Protein AF-A0A936TBW5-F1 (afdb_monomer_lite)

Foldseek 3Di:
DVVVVVVVVVVVVVVVVVVVVPDDPQFKKFFQDQWWFKFQAPDPPGDGPDIDGGGDIFTFPDDDPQWTHTPPDHRTITGNVRIDTDPDPCPPDPDDDDPDDPPDPDVVVVCCVVVVVVVVVVVVVVVVVVVVVVVVVVVVVVVVVVVVVVVVVVVVVVVVVVVVVVVVVVVVVVVVVLVVVLVVCCVPPNNVVSVCLVVLHDDFFDFVVSVCVSQNAAPDWDWDDDPPKIKIWGWHDDFDDDDPDTWIKIFIDIPRTTHDIDID

Structure (mmCIF, N/CA/C/O backbone):
data_AF-A0A936TBW5-F1
#
_entry.id   AF-A0A936TBW5-F1
#
loop_
_atom_site.group_PDB
_atom_site.id
_atom_site.type_symbol
_atom_site.label_atom_id
_atom_site.label_alt_id
_atom_site.label_comp_id
_atom_site.label_asym_id
_atom_site.label_entity_id
_atom_site.label_seq_id
_atom_site.pdbx_PDB_ins_code
_atom_site.Cartn_x
_atom_site.Cartn_y
_atom_site.Cartn_z
_atom_site.occupancy
_atom_site.B_iso_or_equiv
_atom_site.auth_seq_id
_atom_site.auth_comp_id
_atom_site.auth_asym_id
_atom_site.auth_atom_id
_atom_site.pdbx_PDB_model_num
ATOM 1 N N . MET A 1 1 ? -27.557 -5.636 73.411 1.00 48.72 1 MET A N 1
ATOM 2 C CA . MET A 1 1 ? -28.932 -5.967 72.956 1.00 48.72 1 MET A CA 1
ATOM 3 C C . MET A 1 1 ? -29.987 -4.882 73.237 1.00 48.72 1 MET A C 1
ATOM 5 O O . MET A 1 1 ? -30.901 -4.752 72.437 1.00 48.72 1 MET A O 1
ATOM 9 N N . LYS A 1 2 ? -29.864 -4.036 74.279 1.00 46.44 2 LYS A N 1
ATOM 10 C CA . LYS A 1 2 ? -30.857 -2.982 74.608 1.00 46.44 2 LYS A CA 1
ATOM 11 C C . LYS A 1 2 ? -30.947 -1.779 73.634 1.00 46.44 2 LYS A C 1
ATOM 13 O O . LYS A 1 2 ? -31.846 -0.971 73.786 1.00 46.44 2 LYS A O 1
ATOM 18 N N . ASN A 1 3 ? -30.084 -1.658 72.623 1.00 48.25 3 ASN A N 1
ATOM 19 C CA . ASN A 1 3 ? -30.180 -0.566 71.630 1.00 48.25 3 ASN A CA 1
ATOM 20 C C . ASN A 1 3 ? -30.770 -1.012 70.283 1.00 48.25 3 ASN A C 1
ATOM 22 O O . ASN A 1 3 ? -31.255 -0.182 69.523 1.00 48.25 3 ASN A O 1
ATOM 26 N N . TYR A 1 4 ? -30.805 -2.322 70.013 1.00 54.38 4 TYR A N 1
ATOM 27 C CA . TYR A 1 4 ? -31.340 -2.859 68.759 1.00 54.38 4 TYR A CA 1
ATOM 28 C C . TYR A 1 4 ? -32.865 -2.737 68.681 1.00 54.38 4 TYR A C 1
ATOM 30 O O . TYR A 1 4 ? -33.398 -2.421 67.624 1.00 54.38 4 TYR A O 1
ATOM 38 N N . TYR A 1 5 ? -33.573 -2.901 69.806 1.00 55.00 5 TYR A N 1
ATOM 39 C CA . TYR A 1 5 ? -35.033 -2.776 69.819 1.00 55.00 5 TYR A CA 1
ATOM 40 C C . TYR A 1 5 ? -35.498 -1.347 69.507 1.00 55.00 5 TYR A C 1
ATOM 42 O O . TYR A 1 5 ? -36.522 -1.185 68.856 1.00 55.00 5 TYR A O 1
ATOM 50 N N . LYS A 1 6 ? -34.733 -0.316 69.906 1.00 60.25 6 LYS A N 1
ATOM 51 C CA . LYS A 1 6 ? -35.028 1.089 69.576 1.00 60.25 6 LYS A CA 1
ATOM 52 C C . LYS A 1 6 ? -34.833 1.376 68.089 1.00 60.25 6 LYS A C 1
ATOM 54 O O . LYS A 1 6 ? -35.659 2.065 67.506 1.00 60.25 6 LYS A O 1
ATOM 59 N N . LEU A 1 7 ? -33.795 0.806 67.473 1.00 54.03 7 LEU A N 1
ATOM 60 C CA . LEU A 1 7 ? -33.552 0.932 66.033 1.00 54.03 7 LEU A CA 1
ATOM 61 C C . LEU A 1 7 ? -34.631 0.205 65.208 1.00 54.03 7 LEU A C 1
ATOM 63 O O . LEU A 1 7 ? -35.107 0.730 64.209 1.00 54.03 7 LEU A O 1
ATOM 67 N N . ILE A 1 8 ? -35.065 -0.974 65.667 1.00 61.94 8 ILE A N 1
ATOM 68 C CA . ILE A 1 8 ? -36.147 -1.752 65.045 1.00 61.94 8 ILE A CA 1
ATOM 69 C C . ILE A 1 8 ? -37.496 -1.029 65.196 1.00 61.94 8 ILE A C 1
ATOM 71 O O . ILE A 1 8 ? -38.235 -0.917 64.224 1.00 61.94 8 ILE A O 1
ATOM 75 N N . LEU A 1 9 ? -37.806 -0.471 66.373 1.00 61.53 9 LEU A N 1
ATOM 76 C CA . LEU A 1 9 ? -39.007 0.351 66.587 1.00 61.53 9 LEU A CA 1
ATOM 77 C C . LEU A 1 9 ? -39.005 1.624 65.736 1.00 61.53 9 LEU A C 1
ATOM 79 O O . LEU A 1 9 ? -40.054 2.012 65.232 1.00 61.53 9 LEU A O 1
ATOM 83 N N . PHE A 1 10 ? -37.839 2.239 65.537 1.00 63.09 10 PHE A N 1
ATOM 84 C CA . PHE A 1 10 ? -37.682 3.390 64.652 1.00 63.09 10 PHE A CA 1
ATOM 85 C C . PHE A 1 10 ? -37.918 3.010 63.180 1.00 63.09 10 PHE A C 1
ATOM 87 O O . PHE A 1 10 ? -38.630 3.714 62.473 1.00 63.09 10 PHE A O 1
ATOM 94 N N . PHE A 1 11 ? -37.427 1.846 62.742 1.00 64.69 11 PHE A N 1
ATOM 95 C CA . PHE A 1 11 ? -37.669 1.323 61.393 1.00 64.69 11 PHE A CA 1
ATOM 96 C C . PHE A 1 11 ? -39.151 0.980 61.151 1.00 64.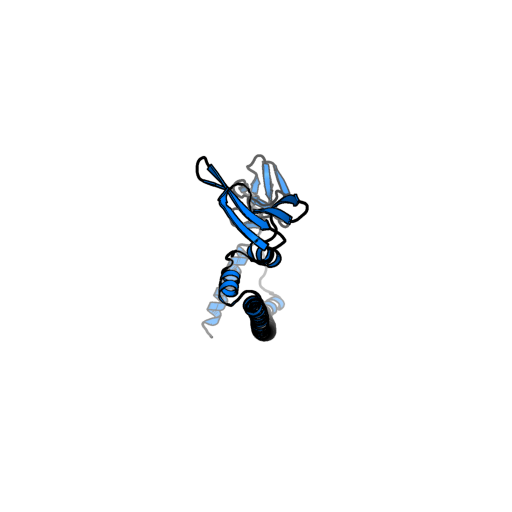69 11 PHE A C 1
ATOM 98 O O . PHE A 1 11 ? -39.693 1.292 60.095 1.00 64.69 11 PHE A O 1
ATOM 105 N N . PHE A 1 12 ? -39.846 0.421 62.151 1.00 65.31 12 PHE A N 1
ATOM 106 C CA . PHE A 1 12 ? -41.295 0.197 62.081 1.00 65.31 12 PHE A CA 1
ATOM 107 C C . PHE A 1 12 ? -42.113 1.490 62.127 1.00 65.31 12 PHE A C 1
ATOM 109 O O . PHE A 1 12 ? -43.184 1.533 61.532 1.00 65.31 12 PHE A O 1
ATOM 116 N N . LEU A 1 13 ? -41.627 2.544 62.786 1.00 54.25 13 LEU A N 1
ATOM 117 C CA . LEU A 1 13 ? -42.242 3.874 62.746 1.00 54.25 13 LEU A CA 1
ATOM 118 C C . LEU A 1 13 ? -42.117 4.520 61.360 1.00 54.25 13 LEU A C 1
ATOM 120 O O . LEU A 1 13 ? -43.099 5.081 60.886 1.00 54.25 13 LEU A O 1
ATOM 124 N N . ILE A 1 14 ? -40.967 4.374 60.691 1.00 57.53 14 ILE A N 1
ATOM 125 C CA . ILE A 1 14 ? -40.755 4.866 59.318 1.00 57.53 14 ILE A CA 1
ATOM 126 C C . ILE A 1 14 ? -41.641 4.098 58.326 1.00 57.53 14 ILE A C 1
ATOM 128 O O . ILE A 1 14 ? -42.428 4.709 57.613 1.00 57.53 14 ILE A O 1
ATOM 132 N N . LEU A 1 15 ? -41.630 2.761 58.359 1.00 46.31 15 LEU A N 1
ATOM 133 C CA . LEU A 1 15 ? -42.475 1.952 57.467 1.00 46.31 15 LEU A CA 1
ATOM 134 C C . LEU A 1 15 ? -43.981 2.173 57.694 1.00 46.31 15 LEU A C 1
ATOM 136 O O . LEU A 1 15 ? -44.780 2.049 56.770 1.00 46.31 15 LEU A O 1
ATOM 140 N N . ARG A 1 16 ? -44.393 2.504 58.923 1.00 56.03 16 ARG A N 1
ATOM 141 C CA . ARG A 1 16 ? -45.793 2.809 59.251 1.00 56.03 16 ARG A CA 1
ATOM 142 C C . ARG A 1 16 ? -46.197 4.228 58.832 1.00 56.03 16 ARG A C 1
ATOM 144 O O . ARG A 1 16 ? -47.379 4.444 58.585 1.00 56.03 16 ARG A O 1
ATOM 151 N N . TYR A 1 17 ? -45.240 5.153 58.722 1.00 50.38 17 TYR A N 1
ATOM 152 C CA . TYR A 1 17 ? -45.445 6.490 58.159 1.00 50.38 17 TYR A CA 1
ATOM 153 C C . TYR A 1 17 ? -45.710 6.404 56.648 1.00 50.38 17 TYR A C 1
ATOM 155 O O . TYR A 1 17 ? -46.707 6.948 56.183 1.00 50.38 17 TYR A O 1
ATOM 163 N N . ASP A 1 18 ? -44.921 5.619 55.908 1.00 43.72 18 ASP A N 1
ATOM 164 C CA . ASP A 1 18 ? -45.078 5.468 54.451 1.00 43.72 18 ASP A CA 1
ATOM 165 C C . ASP A 1 18 ? -46.411 4.802 54.052 1.00 43.72 18 ASP A C 1
ATOM 167 O O . ASP A 1 18 ? -47.066 5.223 53.099 1.00 43.72 18 ASP A O 1
ATOM 171 N N . ILE A 1 19 ? -46.870 3.797 54.812 1.00 47.47 19 ILE A N 1
ATOM 172 C CA . ILE A 1 19 ? -48.150 3.110 54.549 1.00 47.47 19 ILE A CA 1
ATOM 173 C C . ILE A 1 19 ? -49.360 4.012 54.877 1.00 47.47 19 ILE A C 1
ATOM 175 O O . ILE A 1 19 ? -50.410 3.870 54.254 1.00 47.47 19 ILE A O 1
ATOM 179 N N . TYR A 1 20 ? -49.231 4.961 55.813 1.00 47.56 20 TYR A N 1
ATOM 180 C CA . TYR A 1 20 ? -50.318 5.881 56.182 1.00 47.56 20 TYR A CA 1
ATOM 181 C C . TYR A 1 20 ? -50.586 6.951 55.110 1.00 47.56 20 TYR A C 1
ATOM 183 O O . TYR A 1 20 ? -51.731 7.357 54.933 1.00 47.56 20 TYR A O 1
ATOM 191 N N . TYR A 1 21 ? -49.575 7.356 54.334 1.00 44.97 21 TYR A N 1
ATOM 192 C CA . TYR A 1 21 ? -49.775 8.270 53.199 1.00 44.97 21 TYR A CA 1
ATOM 193 C C . TYR A 1 21 ? -50.257 7.585 51.916 1.00 44.97 21 TYR A C 1
ATOM 195 O O . TYR A 1 21 ? -50.524 8.265 50.928 1.00 44.97 21 TYR A O 1
ATOM 203 N N . CYS A 1 22 ? -50.422 6.261 51.907 1.00 40.41 22 CYS A N 1
ATOM 204 C CA . CYS A 1 22 ? -50.911 5.530 50.741 1.00 40.41 22 CYS A CA 1
ATOM 205 C C . CYS A 1 22 ? -52.358 5.050 50.952 1.00 40.41 22 CYS A C 1
ATOM 207 O O . CYS A 1 22 ? -52.656 3.858 50.939 1.00 40.41 22 CYS A O 1
ATOM 209 N N . GLN A 1 23 ? -53.279 5.997 51.156 1.00 31.09 23 GLN A N 1
ATOM 210 C CA . GLN A 1 23 ? -54.716 5.789 50.953 1.00 31.09 23 GLN A CA 1
ATOM 211 C C . GLN A 1 23 ? -55.232 6.797 49.914 1.00 31.09 23 GLN A C 1
ATOM 213 O O . GLN A 1 23 ? -55.533 7.940 50.228 1.00 31.09 23 GLN A O 1
ATOM 218 N N . ASN A 1 24 ? -55.323 6.335 48.663 1.00 46.09 24 ASN A N 1
ATOM 219 C CA . ASN A 1 24 ? -56.248 6.784 47.615 1.00 46.09 24 ASN A CA 1
ATOM 220 C C . ASN A 1 24 ? -56.483 8.303 47.439 1.00 46.09 24 ASN A C 1
ATOM 222 O O . ASN A 1 24 ? -57.631 8.744 47.444 1.00 46.09 24 ASN A O 1
ATOM 226 N N . SER A 1 25 ? -55.451 9.100 47.154 1.00 49.31 25 SER A N 1
ATOM 227 C CA . SER A 1 25 ? -55.645 10.400 46.491 1.00 49.31 25 SER A CA 1
ATOM 228 C C . SER A 1 25 ? -55.474 10.238 44.980 1.00 49.31 25 SER A C 1
ATOM 230 O O . SER A 1 25 ? -54.403 10.434 44.412 1.00 49.31 25 SER A O 1
ATOM 232 N N . THR A 1 26 ? -56.548 9.846 44.296 1.00 51.50 26 THR A N 1
ATOM 233 C CA . THR A 1 26 ? -56.561 9.912 42.830 1.00 51.50 26 THR A CA 1
ATOM 234 C C . THR A 1 26 ? -56.785 11.370 42.438 1.00 51.50 26 THR A C 1
ATOM 236 O O . THR A 1 26 ? -57.919 11.821 42.294 1.00 51.50 26 THR A O 1
ATOM 239 N N . THR A 1 27 ? -55.706 12.148 42.364 1.00 65.00 27 THR A N 1
ATOM 240 C CA . THR A 1 27 ? -55.771 13.540 41.910 1.00 65.00 27 THR A CA 1
ATOM 241 C C . THR A 1 27 ? -56.098 13.537 40.421 1.00 65.00 27 THR A C 1
ATOM 243 O O . THR A 1 27 ? -55.272 13.157 39.593 1.00 65.00 27 THR A O 1
ATOM 246 N N . SER A 1 28 ? -57.331 13.908 40.090 1.00 79.12 28 SER A N 1
ATOM 247 C CA . SER A 1 28 ? -57.764 14.105 38.708 1.00 79.12 28 SER A CA 1
ATOM 248 C C . SER A 1 28 ? -57.243 15.447 38.193 1.00 79.12 28 SER A C 1
ATOM 250 O O . SER A 1 28 ? -57.223 16.432 38.931 1.00 79.12 28 SER A O 1
ATOM 252 N N . TYR A 1 29 ? -56.827 15.497 36.933 1.00 84.38 29 TYR A N 1
ATOM 253 C CA . TYR A 1 29 ? -56.319 16.694 36.267 1.00 84.38 29 TYR A CA 1
ATOM 254 C C . TYR A 1 29 ? -57.204 17.044 35.079 1.00 84.38 29 TYR A C 1
ATOM 256 O O . TYR A 1 29 ? -57.625 16.158 34.343 1.00 84.38 29 TYR A O 1
ATOM 264 N N . LYS A 1 30 ? -57.463 18.333 34.875 1.00 88.38 30 LYS A N 1
ATOM 265 C CA . LYS A 1 30 ? -58.256 18.864 33.769 1.00 88.38 30 LYS A CA 1
ATOM 266 C C . LYS A 1 30 ? -57.351 19.525 32.734 1.00 88.38 30 LYS A C 1
ATOM 268 O O . LYS A 1 30 ? -56.476 20.316 33.099 1.00 88.38 30 LYS A O 1
ATOM 273 N N . VAL A 1 31 ? -57.574 19.213 31.458 1.00 88.56 31 VAL A N 1
ATOM 274 C CA . VAL A 1 31 ? -56.838 19.791 30.324 1.00 88.56 31 VAL A CA 1
ATOM 275 C C . VAL A 1 31 ? -57.236 21.251 30.113 1.00 88.56 31 VAL A C 1
ATOM 277 O O . VAL A 1 31 ? -58.413 21.549 29.921 1.00 88.56 31 VAL A O 1
ATOM 280 N N . THR A 1 32 ? -56.257 22.159 30.125 1.00 88.38 32 THR A N 1
ATOM 281 C CA . THR A 1 32 ? -56.473 23.604 29.910 1.00 88.38 32 THR A CA 1
ATOM 282 C C . THR A 1 32 ? -56.180 24.074 28.487 1.00 88.38 32 THR A C 1
ATOM 284 O O . THR A 1 32 ? -56.551 25.189 28.134 1.00 88.38 32 THR A O 1
ATOM 287 N N . ALA A 1 33 ? -55.519 23.256 27.666 1.00 83.94 33 ALA A N 1
ATOM 288 C CA . ALA A 1 33 ? -55.212 23.584 26.275 1.00 83.94 33 ALA A CA 1
ATOM 289 C C . ALA A 1 33 ? -56.383 23.261 25.329 1.00 83.94 33 ALA A C 1
ATOM 291 O O . ALA A 1 33 ? -57.125 22.309 25.566 1.00 83.94 33 ALA A O 1
ATOM 292 N N . ASP A 1 34 ? -56.494 23.990 24.210 1.00 83.25 34 ASP A N 1
ATOM 293 C CA . ASP A 1 34 ? -57.448 23.705 23.117 1.00 83.25 34 ASP A CA 1
ATOM 294 C C . ASP A 1 34 ? -57.323 22.259 22.607 1.00 83.25 34 ASP A C 1
ATOM 296 O O . ASP A 1 34 ? -58.309 21.547 22.400 1.00 83.25 34 ASP A O 1
ATOM 300 N N . LYS A 1 35 ? -56.073 21.812 22.433 1.00 86.50 35 LYS A N 1
ATOM 301 C CA . LYS A 1 35 ? -55.699 20.431 22.116 1.00 86.50 35 LYS A CA 1
ATOM 302 C C . LYS A 1 35 ? -54.381 20.091 22.800 1.00 86.50 35 LYS A C 1
ATOM 304 O O . LYS A 1 35 ? -53.364 20.729 22.531 1.00 86.50 35 LYS A O 1
ATOM 309 N N . LEU A 1 36 ? -54.385 19.071 23.653 1.00 90.00 36 LEU A N 1
ATOM 310 C CA . LEU A 1 36 ? -53.193 18.576 24.338 1.00 90.00 36 LEU A CA 1
ATOM 311 C C . LEU A 1 36 ? -52.689 17.291 23.680 1.00 90.00 36 LEU A C 1
ATOM 313 O O . LEU A 1 36 ? -53.401 16.293 23.616 1.00 90.00 36 LEU A O 1
ATOM 317 N N . ASN A 1 37 ? -51.441 17.298 23.218 1.00 91.69 37 ASN A N 1
ATOM 318 C CA . ASN A 1 37 ? -50.809 16.121 22.625 1.00 91.69 37 ASN A CA 1
ATOM 319 C C . ASN A 1 37 ? -50.443 15.091 23.703 1.00 91.69 37 ASN A C 1
ATOM 321 O O . ASN A 1 37 ? -49.724 15.405 24.653 1.00 91.69 37 ASN A O 1
ATOM 325 N N . VAL A 1 38 ? -50.875 13.849 23.501 1.00 90.50 38 VAL A N 1
ATOM 326 C CA . VAL A 1 38 ? -50.423 12.669 24.243 1.00 90.50 38 VAL A CA 1
ATOM 327 C C . VAL A 1 38 ? -49.290 12.027 23.462 1.00 90.50 38 VAL A C 1
ATOM 329 O O . VAL A 1 38 ? -49.457 11.694 22.287 1.00 90.50 38 VAL A O 1
ATOM 332 N N . ARG A 1 39 ? -48.141 11.846 24.108 1.00 92.50 39 ARG A N 1
ATOM 333 C CA . ARG A 1 39 ? -46.912 11.364 23.474 1.00 92.50 39 ARG A CA 1
ATOM 334 C C . ARG A 1 39 ? -46.484 9.996 23.983 1.00 92.50 39 ARG A C 1
ATOM 336 O O . ARG A 1 39 ? -46.841 9.611 25.096 1.00 92.50 39 ARG A O 1
ATOM 343 N N . SER A 1 40 ? -45.698 9.294 23.169 1.00 89.56 40 SER A N 1
ATOM 344 C CA . SER A 1 40 ? -45.163 7.958 23.471 1.00 89.56 40 SER A CA 1
ATOM 345 C C . SER A 1 40 ? -44.046 7.937 24.520 1.00 89.56 40 SER A C 1
ATOM 347 O O . SER A 1 40 ? -43.793 6.907 25.142 1.00 89.56 40 SER A O 1
ATOM 349 N N . ALA A 1 41 ? -43.396 9.078 24.755 1.00 90.06 41 ALA A N 1
ATOM 350 C CA . ALA A 1 41 ? -42.350 9.262 25.756 1.00 90.06 41 ALA A CA 1
ATOM 351 C C . ALA A 1 41 ? -42.416 10.687 26.348 1.00 90.06 41 ALA A C 1
ATOM 353 O O . ALA A 1 41 ? -43.003 11.573 25.718 1.00 90.06 41 ALA A O 1
ATOM 354 N N . PRO A 1 42 ? -41.832 10.934 27.539 1.00 87.25 42 PRO A N 1
ATOM 355 C CA . PRO A 1 42 ? -41.790 12.255 28.175 1.00 87.25 42 PRO A CA 1
ATOM 356 C C . PRO A 1 42 ? -40.744 13.177 27.513 1.00 87.25 42 PRO A C 1
ATOM 358 O O . PRO A 1 42 ? -39.783 13.610 28.147 1.00 87.25 42 PRO A O 1
ATOM 361 N N . ASP A 1 43 ? -40.916 13.438 26.217 1.00 88.75 43 ASP A N 1
ATOM 362 C CA . ASP A 1 43 ? -40.046 14.264 25.373 1.00 88.75 43 ASP A CA 1
ATOM 363 C C . ASP A 1 43 ? -40.907 15.083 24.395 1.00 88.75 43 ASP A C 1
ATOM 365 O O . ASP A 1 43 ? -41.907 14.602 23.856 1.00 88.75 43 ASP A O 1
ATOM 369 N N . GLU A 1 44 ? -40.522 16.333 24.143 1.00 87.25 44 GLU A N 1
ATOM 370 C CA . GLU A 1 44 ? -41.196 17.214 23.185 1.00 87.25 44 GLU A CA 1
ATOM 371 C C . GLU A 1 44 ? -41.077 16.721 21.736 1.00 87.25 44 GLU A C 1
ATOM 373 O O . GLU A 1 44 ? -41.940 17.029 20.910 1.00 87.25 44 GLU A O 1
ATOM 378 N N . ASN A 1 45 ? -40.057 15.912 21.444 1.00 89.88 45 ASN A N 1
ATOM 379 C CA . ASN A 1 45 ? -39.812 15.315 20.132 1.00 89.88 45 ASN A CA 1
ATOM 380 C C . ASN A 1 45 ? -40.435 13.919 19.969 1.00 89.88 45 ASN A C 1
ATOM 382 O O . ASN A 1 45 ? -40.362 13.344 18.885 1.00 89.88 45 ASN A O 1
ATOM 386 N N . ALA A 1 46 ? -41.044 13.359 21.020 1.00 88.75 46 ALA A N 1
ATOM 387 C CA . ALA A 1 46 ? -41.661 12.036 20.953 1.00 88.75 46 ALA A CA 1
ATOM 388 C C . ALA A 1 46 ? -42.914 12.028 20.066 1.00 88.75 46 ALA A C 1
ATOM 390 O O . ALA A 1 46 ? -43.631 13.025 19.971 1.00 88.75 46 ALA A O 1
ATOM 391 N N . GLU A 1 47 ? -43.209 10.884 19.452 1.00 90.06 47 GLU A N 1
ATOM 392 C CA . GLU A 1 47 ? -44.376 10.711 18.585 1.00 90.06 47 GLU A CA 1
ATOM 393 C C . GLU A 1 47 ? -45.683 11.056 19.317 1.00 90.06 47 GLU A C 1
ATOM 395 O O . GLU A 1 47 ? -45.894 10.667 20.470 1.00 90.06 47 GLU A O 1
ATOM 400 N N . VAL A 1 48 ? -46.567 11.795 18.640 1.00 91.06 48 VAL A N 1
ATOM 401 C CA . VAL A 1 48 ? -47.904 12.122 19.146 1.00 91.06 48 VAL A CA 1
ATOM 402 C C . VAL A 1 48 ? -48.840 10.958 18.834 1.00 91.06 48 VAL A C 1
ATOM 404 O O . VAL A 1 48 ? -49.176 10.723 17.679 1.00 91.06 48 VAL A O 1
ATOM 407 N N . ILE A 1 49 ? -49.279 10.250 19.874 1.00 88.62 49 ILE A N 1
ATOM 408 C CA . ILE A 1 49 ? -50.171 9.087 19.772 1.00 88.62 49 ILE A CA 1
ATOM 409 C C . ILE A 1 49 ? -51.619 9.539 19.553 1.00 88.62 49 ILE A C 1
ATOM 411 O O . ILE A 1 49 ? -52.355 8.948 18.767 1.00 88.62 49 ILE A O 1
ATOM 415 N N . LYS A 1 50 ? -52.052 10.567 20.292 1.00 88.50 50 LYS A N 1
ATOM 416 C CA . LYS A 1 50 ? -53.405 11.135 20.211 1.00 88.50 50 LYS A CA 1
ATOM 417 C C . LYS A 1 50 ? -53.449 12.546 20.791 1.00 88.50 50 LYS A C 1
ATOM 419 O O . LYS A 1 50 ? -52.479 13.009 21.385 1.00 88.50 50 LYS A O 1
ATOM 424 N N . THR A 1 51 ? -54.594 13.207 20.672 1.00 89.94 51 THR A N 1
ATOM 425 C CA . THR A 1 51 ? -54.856 14.518 21.279 1.00 89.94 51 THR A CA 1
ATOM 426 C C . THR A 1 51 ? -56.041 14.451 22.231 1.00 89.94 51 THR A C 1
ATOM 428 O O . THR A 1 51 ? -57.057 13.856 21.876 1.00 89.94 51 THR A O 1
ATOM 431 N N . LEU A 1 52 ? -55.928 15.090 23.392 1.00 89.50 52 LEU A N 1
ATOM 432 C CA . LEU A 1 52 ? -57.031 15.330 24.324 1.00 89.50 52 LEU A CA 1
ATOM 433 C C . LEU A 1 52 ? -57.629 16.719 24.031 1.00 89.50 52 LEU A C 1
ATOM 435 O O . LEU A 1 52 ? -56.854 17.663 23.834 1.00 89.50 52 LEU A O 1
ATOM 439 N N . PRO A 1 53 ? -58.959 16.879 23.959 1.00 88.19 53 PRO A N 1
ATOM 440 C CA . PRO A 1 53 ? -59.595 18.181 23.875 1.00 88.19 53 PRO A CA 1
ATOM 441 C C . PRO A 1 53 ? -59.544 18.905 25.229 1.00 88.19 53 PRO A C 1
ATOM 443 O O . PRO A 1 53 ? -59.300 18.306 26.281 1.00 88.19 53 PRO A O 1
ATOM 446 N N . THR A 1 54 ? -59.807 20.209 25.199 1.00 87.69 54 THR A N 1
ATOM 447 C CA . THR A 1 54 ? -60.005 21.021 26.407 1.00 87.69 54 THR A CA 1
ATOM 448 C C . THR A 1 54 ? -61.058 20.413 27.316 1.00 87.69 54 THR A C 1
ATOM 450 O O . THR A 1 54 ? -62.018 19.797 26.857 1.00 87.69 54 THR A O 1
ATOM 453 N N . ASP A 1 55 ? -60.886 20.624 28.615 1.00 85.62 55 ASP A N 1
ATOM 454 C CA . ASP A 1 55 ? -61.785 20.177 29.671 1.00 85.62 55 ASP A CA 1
ATOM 455 C C . ASP A 1 55 ? -61.872 18.659 29.897 1.00 85.62 55 ASP A C 1
ATOM 457 O O . ASP A 1 55 ? -62.533 18.233 30.850 1.00 85.62 55 ASP A O 1
ATOM 461 N N . GLU A 1 56 ? -61.152 17.838 29.122 1.00 86.19 56 GLU A N 1
ATOM 462 C CA . GLU A 1 56 ? -61.022 16.410 29.419 1.00 86.19 56 GLU A CA 1
ATOM 463 C C . GLU A 1 56 ? -60.337 16.210 30.781 1.00 86.19 56 GLU A C 1
ATOM 465 O O . GLU A 1 56 ? -59.364 16.890 31.124 1.00 86.19 56 GLU A O 1
ATOM 470 N N . THR A 1 57 ? -60.874 15.287 31.583 1.00 86.38 57 THR A N 1
ATOM 471 C CA . THR A 1 57 ? -60.335 14.944 32.902 1.00 86.38 57 THR A CA 1
ATOM 472 C C . THR A 1 57 ? -59.566 13.634 32.822 1.00 86.38 57 THR A C 1
ATOM 474 O O . THR A 1 57 ? -60.100 12.626 32.365 1.00 86.38 57 THR A O 1
ATOM 477 N N . ILE A 1 58 ? -58.321 13.644 33.288 1.00 84.69 58 ILE A N 1
ATOM 478 C CA . ILE A 1 58 ? -57.410 12.502 33.255 1.00 84.69 58 ILE A CA 1
ATOM 479 C C . ILE A 1 58 ? -56.848 12.197 34.641 1.00 84.69 58 ILE A C 1
ATOM 481 O O . ILE A 1 58 ? -56.647 13.085 35.470 1.00 84.69 58 ILE A O 1
ATOM 485 N N . GLU A 1 59 ? -56.547 10.925 34.878 1.00 85.62 59 GLU A N 1
ATOM 486 C CA . GLU A 1 59 ? -55.824 10.475 36.064 1.00 85.62 59 GLU A CA 1
ATOM 487 C C . GLU A 1 59 ? -54.364 10.213 35.701 1.00 85.62 59 GLU A C 1
ATOM 489 O O . GLU A 1 59 ? -54.073 9.584 34.679 1.00 85.62 59 GLU A O 1
ATOM 494 N N . LEU A 1 60 ? -53.441 10.665 36.549 1.00 82.81 60 LEU A N 1
ATOM 495 C CA . LEU A 1 60 ? -52.012 10.430 36.364 1.00 82.81 60 LEU A CA 1
ATOM 496 C C . LEU A 1 60 ? -51.521 9.355 37.339 1.00 82.81 60 LEU A C 1
ATOM 498 O O . LEU A 1 60 ? -51.846 9.381 38.523 1.00 82.81 60 LEU A O 1
ATOM 502 N N . GLU A 1 61 ? -50.739 8.402 36.836 1.00 81.81 61 GLU A N 1
ATOM 503 C CA . GLU A 1 61 ? -50.075 7.366 37.637 1.00 81.81 61 GLU A CA 1
ATOM 504 C C . GLU A 1 61 ? -48.808 7.910 38.304 1.00 81.81 61 GLU A C 1
ATOM 506 O O . GLU A 1 61 ? -48.496 7.574 39.444 1.00 81.81 61 GLU A O 1
ATOM 511 N N . SER A 1 62 ? -48.065 8.758 37.592 1.00 80.00 62 SER A N 1
ATOM 512 C CA . SER A 1 62 ? -46.851 9.385 38.102 1.00 80.00 62 SER A CA 1
ATOM 513 C C . SER A 1 62 ? -46.561 10.696 37.384 1.00 80.00 62 SER A C 1
ATOM 515 O O . SER A 1 62 ? -46.987 10.915 36.248 1.00 80.00 62 SER A O 1
ATOM 517 N N . VAL A 1 63 ? -45.825 11.575 38.062 1.00 82.44 63 VAL A N 1
ATOM 518 C CA . VAL A 1 63 ? -45.342 12.844 37.514 1.00 82.44 63 VAL A CA 1
ATOM 519 C C . VAL A 1 63 ? -43.830 12.892 37.687 1.00 82.44 63 VAL A C 1
ATOM 521 O O . VAL A 1 63 ? -43.321 12.670 38.785 1.00 82.44 63 VAL A O 1
ATOM 524 N N . SER A 1 64 ? -43.100 13.162 36.608 1.00 81.81 64 SER A N 1
ATOM 525 C CA . SER A 1 64 ? -41.642 13.277 36.627 1.00 81.81 64 SER A CA 1
ATOM 526 C C . SER A 1 64 ? -41.171 14.267 35.570 1.00 81.81 64 SER A C 1
ATOM 528 O O . SER A 1 64 ? -41.664 14.254 34.446 1.00 81.81 64 SER A O 1
ATOM 530 N N . ASN A 1 65 ? -40.216 15.129 35.928 1.00 83.88 65 ASN A N 1
ATOM 531 C CA . ASN A 1 65 ? -39.548 16.055 35.005 1.00 83.88 65 ASN A CA 1
ATOM 532 C C . ASN A 1 65 ? -40.510 16.896 34.135 1.00 83.88 65 ASN A C 1
ATOM 534 O O . ASN A 1 65 ? -40.242 17.125 32.961 1.00 83.88 65 ASN A O 1
ATOM 538 N N . GLY A 1 66 ? -41.646 17.335 34.695 1.00 86.38 66 GLY A N 1
ATOM 539 C CA . GLY A 1 66 ? -42.655 18.135 33.979 1.00 86.38 66 GLY A CA 1
ATOM 540 C C . GLY A 1 66 ? -43.643 17.333 33.121 1.00 86.38 66 GLY A C 1
ATOM 541 O O . GLY A 1 66 ? -44.502 17.921 32.466 1.00 86.38 66 GLY A O 1
ATOM 542 N N . TRP A 1 67 ? -43.572 16.001 33.156 1.00 91.31 67 TRP A N 1
ATOM 543 C CA . TRP A 1 67 ? -44.453 15.100 32.416 1.00 91.31 67 TRP A CA 1
ATOM 544 C C . TRP A 1 67 ? -45.306 14.249 33.350 1.00 91.31 67 TRP A C 1
ATOM 546 O O . TRP A 1 67 ? -44.813 13.693 34.332 1.00 91.31 67 TRP A O 1
ATOM 556 N N . GLY A 1 68 ? -46.587 14.125 33.017 1.00 8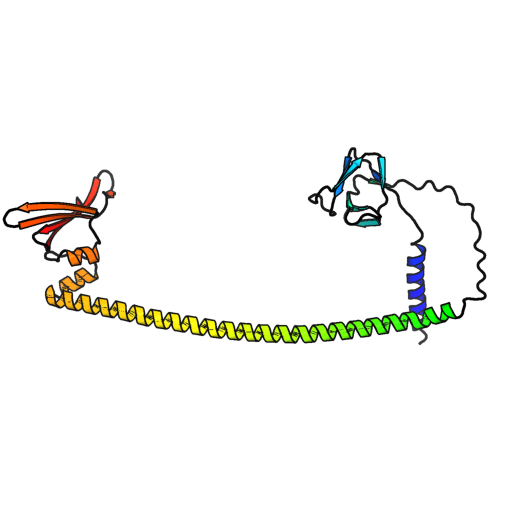8.31 68 GLY A N 1
ATOM 557 C CA . GLY A 1 68 ? -47.535 13.226 33.660 1.00 88.31 68 GLY A CA 1
ATOM 558 C C . GLY A 1 68 ? -47.730 11.958 32.836 1.00 88.31 68 GLY A C 1
ATOM 559 O O . GLY A 1 68 ? -47.996 12.040 31.636 1.00 88.31 68 GLY A O 1
ATOM 560 N N . LYS A 1 69 ? -47.625 10.787 33.467 1.00 87.44 69 LYS A N 1
ATOM 561 C CA . LYS A 1 69 ? -47.991 9.500 32.864 1.00 87.44 69 LYS A CA 1
ATOM 562 C C . LYS A 1 69 ? -49.467 9.220 33.126 1.00 87.44 69 LYS A C 1
ATOM 564 O O . LYS A 1 69 ? -49.877 9.193 34.284 1.00 87.44 69 LYS A O 1
ATOM 569 N N . ILE A 1 70 ? -50.256 8.995 32.078 1.00 85.81 70 ILE A N 1
ATOM 570 C CA . ILE A 1 70 ? -51.692 8.710 32.207 1.00 85.81 70 ILE A CA 1
ATOM 571 C C . ILE A 1 70 ? -51.893 7.308 32.799 1.00 85.81 70 ILE A C 1
ATOM 573 O O . ILE A 1 70 ? -51.282 6.337 32.352 1.00 85.81 70 ILE A O 1
ATOM 577 N N . LYS A 1 71 ? -52.759 7.196 33.807 1.00 81.25 71 LYS A N 1
ATOM 578 C CA . LYS A 1 71 ? -53.069 5.936 34.492 1.00 81.25 71 LYS A CA 1
ATOM 579 C C . LYS A 1 71 ? -53.776 4.947 33.560 1.00 81.25 71 LYS A C 1
ATOM 581 O O . LYS A 1 71 ? -54.565 5.340 32.706 1.00 81.25 71 LYS A O 1
ATOM 586 N N . ASN A 1 72 ? -53.499 3.656 33.750 1.00 68.75 72 ASN A N 1
ATOM 587 C CA . ASN A 1 72 ? -54.047 2.524 32.985 1.00 68.75 72 ASN A CA 1
ATOM 588 C C . ASN A 1 72 ? -53.666 2.458 31.493 1.00 68.75 72 ASN A C 1
ATOM 590 O O . ASN A 1 72 ? -54.186 1.595 30.793 1.00 68.75 72 ASN A O 1
ATOM 594 N N . ASN A 1 73 ? -52.735 3.292 31.017 1.00 70.19 73 ASN A N 1
ATOM 595 C CA . ASN A 1 73 ? -52.178 3.193 29.668 1.00 70.19 73 ASN A CA 1
ATOM 596 C C . ASN A 1 73 ? -50.650 3.079 29.728 1.00 70.19 73 ASN A C 1
ATOM 598 O O . ASN A 1 73 ? -49.965 3.929 30.301 1.00 70.19 73 ASN A O 1
ATOM 602 N N . GLU A 1 74 ? -50.095 2.038 29.108 1.00 67.06 74 GLU A N 1
ATOM 603 C CA . GLU A 1 74 ? -48.647 1.921 28.954 1.00 67.06 74 GLU A CA 1
ATOM 604 C C . GLU A 1 74 ? -48.162 2.957 27.925 1.00 67.06 74 GLU A C 1
ATOM 606 O O . GLU A 1 74 ? -48.698 3.053 26.823 1.00 67.06 74 GLU A O 1
ATOM 611 N N . LEU A 1 75 ? -47.155 3.750 28.308 1.00 78.94 75 LEU A N 1
ATOM 612 C CA . LEU A 1 75 ? -46.428 4.685 27.436 1.00 78.94 75 LEU A CA 1
ATOM 613 C C . LEU A 1 75 ? -47.219 5.901 26.907 1.00 78.94 75 LEU A C 1
ATOM 615 O O . LEU A 1 75 ? -46.962 6.370 25.804 1.00 78.94 75 LEU A O 1
ATOM 619 N N . GLN A 1 76 ? -48.161 6.449 27.680 1.00 87.75 76 GLN A N 1
ATOM 620 C CA . GLN A 1 76 ? -48.846 7.702 27.329 1.00 87.75 76 GLN A CA 1
ATOM 621 C C . GLN A 1 76 ? -48.487 8.829 28.297 1.00 87.75 76 GLN A C 1
ATOM 623 O O . GLN A 1 76 ? -48.772 8.749 29.496 1.00 87.75 76 GLN A O 1
ATOM 628 N N . TYR A 1 77 ? -47.890 9.889 27.754 1.00 89.19 77 TYR A N 1
ATOM 629 C CA . TYR A 1 77 ? -47.365 11.021 28.512 1.00 89.19 77 TYR A CA 1
ATOM 630 C C . TYR A 1 77 ? -47.961 12.345 28.039 1.00 89.19 77 TYR A C 1
ATOM 632 O O . TYR A 1 77 ? -48.175 12.559 26.847 1.00 89.19 77 TYR A O 1
ATOM 640 N N . VAL A 1 78 ? -48.196 13.250 28.983 1.00 90.19 78 VAL A N 1
ATOM 641 C CA . VAL A 1 78 ? -48.722 14.600 28.747 1.00 90.19 78 VAL A CA 1
ATOM 642 C C . VAL A 1 78 ? -47.894 15.625 29.510 1.00 90.19 78 VAL A C 1
ATOM 644 O O . VAL A 1 78 ? -47.379 15.339 30.591 1.00 90.19 78 VAL A O 1
ATOM 647 N N . LYS A 1 79 ? -47.741 16.825 28.947 1.00 90.88 79 LYS A N 1
ATOM 648 C CA . LYS A 1 79 ? -46.981 17.900 29.592 1.00 90.88 79 LYS A CA 1
ATOM 649 C C . LYS A 1 79 ? -47.823 18.533 30.700 1.00 90.88 79 LYS A C 1
ATOM 651 O O . LYS A 1 79 ? -48.974 18.898 30.464 1.00 90.88 79 LYS A O 1
ATOM 656 N N . MET A 1 80 ? -47.249 18.665 31.894 1.00 90.31 80 MET A N 1
ATOM 657 C CA . MET A 1 80 ? -47.963 19.161 33.076 1.00 90.31 80 MET A CA 1
ATOM 658 C C . MET A 1 80 ? -48.394 20.624 32.951 1.00 90.31 80 MET A C 1
ATOM 660 O O . MET A 1 80 ? -49.389 21.004 33.557 1.00 90.31 80 MET A O 1
ATOM 664 N N . ASP A 1 81 ? -47.700 21.418 32.131 1.00 89.81 81 ASP A N 1
ATOM 665 C CA . ASP A 1 81 ? -47.987 22.846 31.914 1.00 89.81 81 ASP A CA 1
ATOM 666 C C . ASP A 1 81 ? -49.417 23.111 31.406 1.00 89.81 81 ASP A C 1
ATOM 668 O O . ASP A 1 81 ? -49.947 24.208 31.574 1.00 89.81 81 ASP A O 1
ATOM 672 N N . TYR A 1 82 ? -50.054 22.103 30.799 1.00 89.44 82 TYR A N 1
ATOM 673 C CA . TYR A 1 82 ? -51.403 22.183 30.229 1.00 89.44 82 TYR A CA 1
ATOM 674 C C . TYR A 1 82 ? -52.459 21.443 31.058 1.00 89.44 82 TYR A C 1
ATOM 676 O O . TYR A 1 82 ? -53.535 21.109 30.552 1.00 89.44 82 TYR A O 1
ATOM 684 N N . LEU A 1 83 ? -52.144 21.147 32.319 1.00 88.44 83 LEU A N 1
ATOM 685 C CA . LEU A 1 83 ? -53.015 20.437 33.241 1.00 88.44 83 LEU A CA 1
ATOM 686 C C . LEU A 1 83 ? -53.209 21.250 34.514 1.00 88.44 83 LEU A C 1
ATOM 688 O O . LEU A 1 83 ? -52.257 21.741 35.115 1.00 88.44 83 LEU A O 1
ATOM 692 N N . THR A 1 84 ? -54.452 21.326 34.976 1.00 87.12 84 THR A N 1
ATOM 693 C CA . THR A 1 84 ? -54.774 21.893 36.290 1.00 87.12 84 THR A CA 1
ATOM 694 C C . THR A 1 84 ? -55.394 20.820 37.175 1.00 87.12 84 THR A C 1
ATOM 696 O O . THR A 1 84 ? -56.235 20.055 36.700 1.00 87.12 84 THR A O 1
ATOM 699 N N . PRO A 1 85 ? -54.974 20.693 38.446 1.00 81.75 85 PRO A N 1
ATOM 700 C CA . PRO A 1 85 ? -55.578 19.725 39.347 1.00 81.75 85 PRO A CA 1
ATOM 701 C C . PRO A 1 85 ? -57.044 20.097 39.573 1.00 81.75 85 PRO A C 1
ATOM 703 O O . PRO A 1 85 ? -57.361 21.245 39.887 1.00 81.75 85 PRO A O 1
ATOM 706 N N . VAL A 1 86 ? -57.937 19.123 39.433 1.00 80.25 86 VAL A N 1
ATOM 707 C CA . VAL A 1 86 ? -59.333 19.274 39.831 1.00 80.25 86 VAL A CA 1
ATOM 708 C C . VAL A 1 86 ? -59.385 19.056 41.342 1.00 80.25 86 VAL A C 1
ATOM 710 O O . VAL A 1 86 ? -59.093 17.945 41.798 1.00 80.25 86 VAL A O 1
ATOM 713 N N . PRO A 1 87 ? -59.710 20.083 42.148 1.00 66.25 87 PRO A N 1
ATOM 714 C CA . PRO A 1 87 ? -59.864 19.894 43.581 1.00 66.25 87 PRO A CA 1
ATOM 715 C C . PRO A 1 87 ? -60.999 18.899 43.822 1.00 66.25 87 PRO A C 1
ATOM 717 O O . PRO A 1 87 ? -62.097 19.044 43.283 1.00 66.25 87 PRO A O 1
ATOM 720 N N . LEU A 1 88 ? -60.727 17.867 44.621 1.00 53.94 88 LEU A N 1
ATOM 721 C CA . LEU A 1 88 ? -61.746 16.907 45.024 1.00 53.94 88 LEU A CA 1
ATOM 722 C C . LEU A 1 88 ? -62.864 17.666 45.747 1.00 53.94 88 LEU A C 1
ATOM 724 O O . LEU A 1 88 ? -62.609 18.342 46.744 1.00 53.94 88 LEU A O 1
ATOM 728 N N . ASN A 1 89 ? -64.103 17.545 45.268 1.00 48.38 89 ASN A N 1
ATOM 729 C CA . ASN A 1 89 ? -65.259 17.948 46.058 1.00 48.38 89 ASN A CA 1
ATOM 730 C C . ASN A 1 89 ? -65.421 16.925 47.190 1.00 48.38 89 ASN A C 1
ATOM 732 O O . ASN A 1 89 ? -66.038 15.874 47.013 1.00 48.38 89 ASN A O 1
ATOM 736 N N . ILE A 1 90 ? -64.787 17.196 48.329 1.00 44.53 90 ILE A N 1
ATOM 737 C CA . ILE A 1 90 ? -64.902 16.375 49.532 1.00 44.53 90 ILE A CA 1
ATOM 738 C C . ILE A 1 90 ? -66.307 16.611 50.092 1.00 44.53 90 ILE A C 1
ATOM 740 O O . ILE A 1 90 ? -66.523 17.519 50.890 1.00 44.53 90 ILE A O 1
ATOM 744 N N . ILE A 1 91 ? -67.280 15.792 49.684 1.00 51.16 91 ILE A N 1
ATOM 745 C CA . ILE A 1 91 ? -68.480 15.618 50.505 1.00 51.16 91 ILE A CA 1
ATOM 746 C C . ILE A 1 91 ? -67.969 14.963 51.796 1.00 51.16 91 ILE A C 1
ATOM 748 O O . ILE A 1 91 ? -67.335 13.908 51.699 1.00 51.16 91 ILE A O 1
ATOM 752 N N . PRO A 1 92 ? -68.155 15.568 52.983 1.00 52.38 92 PRO A N 1
ATOM 753 C CA . PRO A 1 92 ? -67.694 14.968 54.225 1.00 52.38 92 PRO A CA 1
ATOM 754 C C . PRO A 1 92 ? -68.356 13.597 54.369 1.00 52.38 92 PRO A C 1
ATOM 756 O O . PRO A 1 92 ? -69.565 13.493 54.576 1.00 52.38 92 PRO A O 1
ATOM 759 N N . VAL A 1 93 ? -67.563 12.538 54.207 1.00 56.12 93 VAL A N 1
ATOM 760 C CA . VAL A 1 93 ? -67.984 11.175 54.525 1.00 56.12 93 VAL A CA 1
ATOM 761 C C . VAL A 1 93 ? -68.300 11.177 56.022 1.00 56.12 93 VAL A C 1
ATOM 763 O O . VAL A 1 93 ? -67.406 11.507 56.805 1.00 56.12 93 VAL A O 1
ATOM 766 N N . PRO A 1 94 ? -69.540 10.873 56.448 1.00 54.97 94 PRO A N 1
ATOM 767 C CA . PRO A 1 94 ? -69.863 10.821 57.864 1.00 54.97 94 PRO A CA 1
ATOM 768 C C . PRO A 1 94 ? -68.960 9.785 58.535 1.00 54.97 94 PRO A C 1
ATOM 770 O O . PRO A 1 94 ? -68.861 8.635 58.102 1.00 54.97 94 PRO A O 1
ATOM 773 N N . GLU A 1 95 ? -68.262 10.231 59.570 1.00 50.47 95 GLU A N 1
ATOM 774 C CA . GLU A 1 95 ? -67.292 9.451 60.322 1.00 50.47 95 GLU A CA 1
ATOM 775 C C . GLU A 1 95 ? -67.982 8.222 60.939 1.00 50.47 95 GLU A C 1
ATOM 777 O O . GLU A 1 95 ? -68.745 8.330 61.898 1.00 50.47 95 GLU A O 1
ATOM 782 N N . SER A 1 96 ? -67.735 7.030 60.385 1.00 56.06 96 SER A N 1
ATOM 783 C CA . SER A 1 96 ? -68.079 5.771 61.051 1.00 56.06 96 SER A CA 1
ATOM 784 C C . SER A 1 96 ? -66.828 5.199 61.716 1.00 56.06 96 SER A C 1
ATOM 786 O O . SER A 1 96 ? -65.838 4.839 61.081 1.00 56.06 96 SER A O 1
ATOM 788 N N . LYS A 1 97 ? -66.876 5.179 63.048 1.00 51.03 97 LYS A N 1
ATOM 789 C CA . LYS A 1 97 ? -65.835 4.701 63.963 1.00 51.03 97 LYS A CA 1
ATOM 790 C C . LYS A 1 97 ? -65.466 3.238 63.655 1.00 51.03 97 LYS A C 1
ATOM 792 O O . LYS A 1 97 ? -66.353 2.385 63.704 1.00 51.03 97 LYS A O 1
ATOM 797 N N . PRO A 1 98 ? -64.188 2.888 63.408 1.00 49.00 98 PRO A N 1
ATOM 798 C CA . PRO A 1 98 ? -63.823 1.495 63.196 1.00 49.00 98 PRO A CA 1
ATOM 799 C C . PRO A 1 98 ? -63.732 0.772 64.545 1.00 49.00 98 PRO A C 1
ATOM 801 O O . PRO A 1 98 ? -62.751 0.912 65.276 1.00 49.00 98 PRO A O 1
ATOM 804 N N . GLU A 1 99 ? -64.732 -0.037 64.889 1.00 54.62 99 GLU A N 1
ATOM 805 C CA . GLU A 1 99 ? -64.622 -0.970 66.013 1.00 54.62 99 GLU A CA 1
ATOM 806 C C . GLU A 1 99 ? -63.961 -2.275 65.540 1.00 54.62 99 GLU A C 1
ATOM 808 O O . GLU A 1 99 ? -64.611 -3.235 65.134 1.00 54.62 99 GLU A O 1
ATOM 813 N N . ARG A 1 100 ? -62.621 -2.304 65.556 1.00 52.72 100 ARG A N 1
ATOM 814 C CA . ARG A 1 100 ? -61.821 -3.521 65.334 1.00 52.72 100 ARG A CA 1
ATOM 815 C C . ARG A 1 100 ? -61.176 -3.934 66.661 1.00 52.72 100 ARG A C 1
ATOM 817 O O . ARG A 1 100 ? -60.308 -3.233 67.176 1.00 52.72 100 ARG A O 1
ATOM 824 N N . SER A 1 101 ? -61.620 -5.059 67.233 1.00 48.50 101 SER A N 1
ATOM 825 C CA . SER A 1 101 ? -61.134 -5.556 68.530 1.00 48.50 101 SER A CA 1
ATOM 826 C C . SER A 1 101 ? -59.743 -6.202 68.407 1.00 48.50 101 SER A C 1
ATOM 828 O O . SER A 1 101 ? -59.507 -7.080 67.581 1.00 48.50 101 SER A O 1
ATOM 830 N N . TRP A 1 102 ? -58.799 -5.767 69.243 1.00 45.16 102 TRP A N 1
ATOM 831 C CA . TRP A 1 102 ? -57.384 -6.169 69.191 1.00 45.16 102 TRP A CA 1
ATOM 832 C C . TRP A 1 102 ? -57.070 -7.497 69.908 1.00 45.16 102 TRP A C 1
ATOM 834 O O . TRP A 1 102 ? -55.904 -7.821 70.117 1.00 45.16 102 TRP A O 1
ATOM 844 N N . ARG A 1 103 ? -58.079 -8.276 70.325 1.00 53.06 103 ARG A N 1
ATOM 845 C CA . ARG A 1 103 ? -57.875 -9.442 71.214 1.00 53.06 103 ARG A CA 1
ATOM 846 C C . ARG A 1 103 ? -57.523 -10.754 70.510 1.00 53.06 103 ARG A C 1
ATOM 848 O O . ARG A 1 103 ? -57.192 -11.721 71.183 1.00 53.06 103 ARG A O 1
ATOM 855 N N . SER A 1 104 ? -57.534 -10.795 69.182 1.00 58.47 104 SER A N 1
ATOM 856 C CA . SER A 1 104 ? -57.005 -11.928 68.420 1.00 58.47 104 SER A CA 1
ATOM 857 C C . SER A 1 104 ? -56.324 -11.429 67.151 1.00 58.47 104 SER A C 1
ATOM 859 O O . SER A 1 104 ? -56.888 -11.453 66.064 1.00 58.47 104 SER A O 1
ATOM 861 N N . LEU A 1 105 ? -55.070 -10.981 67.265 1.00 51.12 105 LEU A N 1
ATOM 862 C CA . LEU A 1 105 ? -54.176 -11.167 66.125 1.00 51.12 105 LEU A CA 1
ATOM 863 C C . LEU A 1 105 ? -54.048 -12.689 65.980 1.00 51.12 105 LEU A C 1
ATOM 865 O O . LEU A 1 105 ? -53.498 -13.313 66.893 1.00 51.12 105 LEU A O 1
ATOM 869 N N . PRO A 1 106 ? -54.603 -13.323 64.930 1.00 54.84 106 PRO A N 1
ATOM 870 C CA . PRO A 1 106 ? -54.413 -14.753 64.751 1.00 54.84 106 PRO A CA 1
ATOM 871 C C . PRO A 1 106 ? -52.903 -15.002 64.705 1.00 54.84 106 PRO A C 1
ATOM 873 O O . PRO A 1 106 ? -52.167 -14.188 64.149 1.00 54.84 106 PRO A O 1
ATOM 876 N N . LEU A 1 107 ? -52.439 -16.105 65.297 1.00 59.25 107 LEU A N 1
ATOM 877 C CA . LEU A 1 107 ? -51.030 -16.530 65.394 1.00 59.25 107 LEU A CA 1
ATOM 878 C C . LEU A 1 107 ? -50.208 -16.273 64.101 1.00 59.25 107 LEU A C 1
ATOM 880 O O . LEU A 1 107 ? -49.021 -15.958 64.150 1.00 59.25 107 LEU A O 1
ATOM 884 N N . ILE A 1 108 ? -50.899 -16.320 62.960 1.00 57.38 108 ILE A N 1
ATOM 885 C CA . ILE A 1 108 ? -50.484 -15.979 61.593 1.00 57.38 108 ILE A CA 1
ATOM 886 C C . ILE A 1 108 ? -49.785 -14.603 61.474 1.00 57.38 108 ILE A C 1
ATOM 888 O O . ILE A 1 108 ? -48.791 -14.474 60.759 1.00 57.38 108 ILE A O 1
ATOM 892 N N . ALA A 1 109 ? -50.257 -13.566 62.173 1.00 57.94 109 ALA A N 1
ATOM 893 C CA . ALA A 1 109 ? -49.674 -12.221 62.102 1.00 57.94 109 ALA A CA 1
ATOM 894 C C . ALA A 1 109 ? -48.301 -12.141 62.793 1.00 57.94 109 ALA A C 1
ATOM 896 O O . ALA A 1 109 ? -47.402 -11.449 62.317 1.00 57.94 109 ALA A O 1
ATOM 897 N N . ILE A 1 110 ? -48.110 -12.892 63.883 1.00 62.59 110 ILE A N 1
ATOM 898 C CA . ILE A 1 110 ? -46.834 -12.966 64.611 1.00 62.59 110 ILE A CA 1
ATOM 899 C C . ILE A 1 110 ? -45.823 -13.807 63.815 1.00 62.59 110 ILE A C 1
ATOM 901 O O . ILE A 1 110 ? -44.655 -13.430 63.703 1.00 62.59 110 ILE A O 1
ATOM 905 N N . THR A 1 111 ? -46.266 -14.907 63.195 1.00 60.66 111 THR A N 1
ATOM 906 C CA . THR A 1 111 ? -45.402 -15.759 62.359 1.00 60.66 111 THR A CA 1
ATOM 907 C C . THR A 1 111 ? -44.935 -15.036 61.096 1.00 60.66 111 THR A C 1
ATOM 909 O O . THR A 1 111 ? -43.765 -15.144 60.735 1.00 60.66 111 THR A O 1
ATOM 912 N N . ALA A 1 112 ? -45.800 -14.242 60.456 1.00 66.25 112 ALA A N 1
ATOM 913 C CA . ALA A 1 112 ? -45.437 -13.444 59.283 1.00 66.25 112 ALA A CA 1
ATOM 914 C C . ALA A 1 112 ? -44.386 -12.365 59.610 1.00 66.25 112 ALA A C 1
ATOM 916 O O . ALA A 1 112 ? -43.470 -12.129 58.822 1.00 66.25 112 ALA A O 1
ATOM 917 N N . PHE A 1 113 ? -44.471 -11.760 60.797 1.00 73.31 113 PHE A N 1
ATOM 918 C CA . PHE A 1 113 ? -43.549 -10.713 61.243 1.00 73.31 113 PHE A CA 1
ATOM 919 C C . PHE A 1 113 ? -42.146 -11.241 61.580 1.00 73.31 113 PHE A C 1
ATOM 921 O O . PHE A 1 113 ? -41.156 -10.544 61.367 1.00 73.31 113 PHE A O 1
ATOM 928 N N . LEU A 1 114 ? -42.043 -12.480 62.076 1.00 75.75 114 LEU A N 1
ATOM 929 C CA . LEU A 1 114 ? -40.760 -13.116 62.397 1.00 75.75 114 LEU A CA 1
ATOM 930 C C . LEU A 1 114 ? -40.115 -13.809 61.186 1.00 75.75 114 LEU A C 1
ATOM 932 O O . LEU A 1 114 ? -38.899 -13.736 61.022 1.00 75.75 114 LEU A O 1
ATOM 936 N N . LEU A 1 115 ? -40.904 -14.458 60.321 1.00 80.94 115 LEU A N 1
ATOM 937 C CA . LEU A 1 115 ? -40.386 -15.224 59.178 1.00 80.94 115 LEU A CA 1
ATOM 938 C C . LEU A 1 115 ? -40.139 -14.370 57.927 1.00 80.94 115 LEU A C 1
ATOM 940 O O . LEU A 1 115 ? -39.212 -14.666 57.175 1.00 80.94 115 LEU A O 1
ATOM 944 N N . GLY A 1 116 ? -40.912 -13.303 57.706 1.00 80.50 116 GLY A N 1
ATOM 945 C CA . GLY A 1 116 ? -40.760 -12.421 56.542 1.00 80.50 116 GLY A CA 1
ATOM 946 C C . GLY A 1 116 ? -39.355 -11.809 56.394 1.00 80.50 116 GLY A C 1
ATOM 947 O O . GLY A 1 116 ? -38.749 -11.946 55.329 1.00 80.50 116 GLY A O 1
ATOM 948 N N . PRO A 1 117 ? -38.770 -11.204 57.446 1.00 87.38 117 PRO A N 1
ATOM 949 C CA . PRO A 1 117 ? -37.418 -10.646 57.387 1.00 87.38 117 PRO A CA 1
ATOM 950 C C . PRO A 1 117 ? -36.357 -11.717 57.116 1.00 87.38 117 PRO A C 1
ATOM 952 O O . PRO A 1 117 ? -35.442 -11.501 56.324 1.00 87.38 117 PRO A O 1
ATOM 955 N N . ILE A 1 118 ? -36.505 -12.892 57.737 1.00 87.69 118 ILE A N 1
ATOM 956 C CA . ILE A 1 118 ? -35.602 -14.033 57.540 1.00 87.69 118 ILE A CA 1
ATOM 957 C C . ILE A 1 118 ? -35.660 -14.499 56.081 1.00 87.69 118 ILE A C 1
ATOM 959 O O . ILE A 1 118 ? -34.617 -14.703 55.463 1.00 87.69 118 ILE A O 1
ATOM 963 N N . PHE A 1 119 ? -36.857 -14.605 55.502 1.00 87.81 119 PHE A N 1
ATOM 964 C CA . PHE A 1 119 ? -37.042 -14.971 54.100 1.00 87.81 119 PHE A CA 1
ATOM 965 C C . PHE A 1 119 ? -36.383 -13.964 53.143 1.00 87.81 119 PHE A C 1
ATOM 967 O O . PHE A 1 119 ? -35.669 -14.373 52.229 1.00 87.81 119 PHE A O 1
ATOM 974 N N . ILE A 1 120 ? -36.534 -12.657 53.388 1.00 86.06 120 ILE A N 1
ATOM 975 C CA . ILE A 1 120 ? -35.881 -11.603 52.590 1.00 86.06 120 ILE A CA 1
ATOM 976 C C . ILE A 1 120 ? -34.350 -11.700 52.690 1.00 86.06 120 ILE A C 1
ATOM 978 O O . ILE A 1 120 ? -33.654 -11.586 51.679 1.00 86.06 120 ILE A O 1
ATOM 982 N N . ILE A 1 121 ? -33.805 -11.954 53.885 1.00 91.75 121 ILE A N 1
ATOM 983 C CA . ILE A 1 121 ? -32.359 -12.141 54.087 1.00 91.75 121 ILE A CA 1
ATOM 984 C C . ILE A 1 121 ? -31.859 -13.361 53.305 1.00 91.75 121 ILE A C 1
ATOM 986 O O . ILE A 1 121 ? -30.850 -13.271 52.602 1.00 91.75 121 ILE A O 1
ATOM 990 N N . LEU A 1 122 ? -32.572 -14.488 53.376 1.00 90.56 122 LEU A N 1
ATOM 991 C CA . LEU A 1 122 ? -32.226 -15.704 52.638 1.00 90.56 122 LEU A CA 1
ATOM 992 C C . LEU A 1 122 ? -32.285 -15.488 51.120 1.00 90.56 122 LEU A C 1
ATOM 994 O O . LEU A 1 122 ? -31.368 -15.910 50.411 1.00 90.56 122 LEU A O 1
ATOM 998 N N . LEU A 1 123 ? -33.303 -14.775 50.627 1.00 89.31 123 LEU A N 1
ATOM 999 C CA . LEU A 1 123 ? -33.426 -14.410 49.216 1.00 89.31 123 LEU A CA 1
ATOM 1000 C C . LEU A 1 123 ? -32.260 -13.518 48.765 1.00 89.31 123 LEU A C 1
ATOM 1002 O O . LEU A 1 123 ? -31.658 -13.773 47.723 1.00 89.31 123 LEU A O 1
ATOM 1006 N N . ASN A 1 124 ? -31.869 -12.530 49.571 1.00 90.50 124 ASN A N 1
ATOM 1007 C CA . ASN A 1 124 ? -30.718 -11.673 49.279 1.00 90.50 124 ASN A CA 1
ATOM 1008 C C . ASN A 1 124 ? -29.397 -12.456 49.247 1.00 90.50 124 ASN A C 1
ATOM 1010 O O . ASN A 1 124 ? -28.586 -12.249 48.342 1.00 90.50 124 ASN A O 1
ATOM 1014 N N . ILE A 1 125 ? -29.185 -13.394 50.177 1.00 94.62 125 ILE A N 1
ATOM 1015 C CA . ILE A 1 125 ? -28.007 -14.280 50.176 1.00 94.62 125 ILE A CA 1
ATOM 1016 C C . ILE A 1 125 ? -27.989 -15.148 48.914 1.00 94.62 125 ILE A C 1
ATOM 1018 O O . ILE A 1 125 ? -26.941 -15.297 48.278 1.00 94.62 125 ILE A O 1
ATOM 1022 N N . TYR A 1 126 ? -29.138 -15.710 48.535 1.00 93.50 126 TYR A N 1
ATOM 1023 C CA . TYR A 1 126 ? -29.274 -16.493 47.312 1.00 93.50 126 TYR A CA 1
ATOM 1024 C C . TYR A 1 126 ? -28.929 -15.655 46.073 1.00 93.50 126 TYR A C 1
ATOM 1026 O O . TYR A 1 126 ? -28.082 -16.054 45.269 1.00 93.50 126 TYR A O 1
ATOM 1034 N N . MET A 1 127 ? -29.497 -14.452 45.964 1.00 90.25 127 MET A N 1
ATOM 1035 C CA . MET A 1 127 ? -29.231 -13.526 44.862 1.00 90.25 127 MET A CA 1
ATOM 1036 C C . MET A 1 127 ? -27.762 -13.096 44.810 1.00 90.25 127 MET A C 1
ATOM 1038 O O . MET A 1 127 ? -27.182 -13.033 43.727 1.00 90.25 127 MET A O 1
ATOM 1042 N N . PHE A 1 128 ? -27.123 -12.854 45.956 1.00 94.81 128 PHE A N 1
ATOM 1043 C CA . PHE A 1 128 ? -25.697 -12.536 46.024 1.00 94.81 128 PHE A CA 1
ATOM 1044 C C . PHE A 1 128 ? -24.828 -13.696 45.523 1.00 94.81 128 PHE A C 1
ATOM 1046 O O . PHE A 1 128 ? -23.934 -13.486 44.701 1.00 94.81 128 PHE A O 1
ATOM 1053 N N . LYS A 1 129 ? -25.120 -14.935 45.944 1.00 94.00 129 LYS A N 1
ATOM 1054 C CA . LYS A 1 129 ? -24.421 -16.132 45.447 1.00 94.00 129 LYS A CA 1
ATOM 1055 C C . LYS A 1 129 ? -24.592 -16.295 43.934 1.00 94.00 129 LYS A C 1
ATOM 1057 O O . LYS A 1 129 ? -23.609 -16.557 43.238 1.00 94.00 129 LYS A O 1
ATOM 1062 N N . ALA A 1 130 ? -25.805 -16.093 43.420 1.00 91.06 130 ALA A N 1
ATOM 1063 C CA . ALA A 1 130 ? -26.087 -16.157 41.989 1.00 91.06 130 ALA A CA 1
ATOM 1064 C C . ALA A 1 130 ? -25.320 -15.079 41.200 1.00 91.06 130 ALA A C 1
ATOM 1066 O O . ALA A 1 130 ? -24.681 -15.394 40.195 1.00 91.06 130 ALA A O 1
ATOM 1067 N N . LYS A 1 131 ? -25.308 -13.828 41.683 1.00 94.69 131 LYS A N 1
ATOM 1068 C CA . LYS A 1 131 ? -24.525 -12.729 41.091 1.00 94.69 131 LYS A CA 1
ATOM 1069 C C . LYS A 1 131 ? -23.025 -13.031 41.102 1.00 94.69 131 LYS A C 1
ATOM 1071 O O . LYS A 1 131 ? -22.384 -12.904 40.066 1.00 94.69 131 LYS A O 1
ATOM 1076 N N . LYS A 1 132 ? -22.476 -13.514 42.223 1.00 95.94 132 LYS A N 1
ATOM 1077 C CA . LYS A 1 132 ? -21.051 -13.870 42.341 1.00 95.94 132 LYS A CA 1
ATOM 1078 C C . LYS A 1 132 ? -20.637 -14.957 41.344 1.00 95.94 132 LYS A C 1
ATOM 1080 O O . LYS A 1 132 ? -19.584 -14.845 40.726 1.00 95.94 132 LYS A O 1
ATOM 1085 N N . LYS A 1 133 ? -21.470 -15.987 41.148 1.00 94.44 133 LYS A N 1
ATOM 1086 C CA . LYS A 1 133 ? -21.219 -17.031 40.138 1.00 94.44 133 LYS A CA 1
ATOM 1087 C C . LYS A 1 133 ? -21.183 -16.448 38.722 1.00 94.44 133 LYS A C 1
ATOM 1089 O O . LYS A 1 133 ? -20.291 -16.790 37.954 1.00 94.44 133 LYS A O 1
ATOM 1094 N N . ARG A 1 134 ? -22.126 -15.560 38.391 1.00 95.69 134 ARG A N 1
ATOM 1095 C CA . ARG A 1 134 ? -22.156 -14.879 37.085 1.00 95.69 134 ARG A CA 1
ATOM 1096 C C . ARG A 1 134 ? -20.905 -14.034 36.855 1.00 95.69 134 ARG A C 1
ATOM 1098 O O . ARG A 1 134 ? -20.338 -14.124 35.777 1.00 95.69 134 ARG A O 1
ATOM 1105 N N . ILE A 1 135 ? -20.458 -13.289 37.868 1.00 96.00 135 ILE A N 1
ATOM 1106 C CA . ILE A 1 135 ? -19.229 -12.484 37.797 1.00 96.00 135 ILE A CA 1
ATOM 1107 C C . ILE A 1 135 ? -18.020 -13.374 37.501 1.00 96.00 135 ILE A C 1
ATOM 1109 O O . ILE A 1 135 ? -17.305 -13.106 36.548 1.00 96.00 135 ILE A O 1
ATOM 1113 N N . LYS A 1 136 ? -17.847 -14.484 38.230 1.00 96.38 136 LYS A N 1
ATOM 1114 C CA . LYS A 1 136 ? -16.718 -15.399 38.000 1.00 96.38 136 LYS A CA 1
ATOM 1115 C C . LYS A 1 136 ? -16.715 -15.998 36.586 1.00 96.38 136 LYS A C 1
ATOM 1117 O O . LYS A 1 136 ? -15.663 -16.128 35.971 1.00 96.38 136 LYS A O 1
ATOM 1122 N N . ASN A 1 137 ? -17.887 -16.368 36.068 1.00 96.38 137 ASN A N 1
ATOM 1123 C CA . ASN A 1 137 ? -17.997 -16.862 34.694 1.00 96.38 137 ASN A CA 1
ATOM 1124 C C . ASN A 1 137 ? -17.635 -15.765 33.682 1.00 96.38 137 ASN A C 1
ATOM 1126 O O . ASN A 1 137 ? -16.907 -16.026 32.729 1.00 96.38 137 ASN A O 1
ATOM 1130 N N . LEU A 1 138 ? -18.107 -14.538 33.912 1.00 97.81 138 LEU A N 1
ATOM 1131 C CA . LEU A 1 138 ? -17.791 -13.397 33.060 1.00 97.81 138 LEU A CA 1
ATOM 1132 C C . LEU A 1 138 ? -16.284 -13.096 33.062 1.00 97.81 138 LEU A C 1
ATOM 1134 O O . LEU A 1 138 ? -15.711 -12.909 31.997 1.00 97.81 138 LEU A O 1
ATOM 1138 N N . GLU A 1 139 ? -15.633 -13.133 34.229 1.00 97.44 139 GLU A N 1
ATOM 1139 C CA . GLU A 1 139 ? -14.175 -12.996 34.357 1.00 97.44 139 GLU A CA 1
ATOM 1140 C C . GLU A 1 139 ? -13.432 -14.041 33.516 1.00 97.44 139 GLU A C 1
ATOM 1142 O O . GLU A 1 139 ? -12.499 -13.690 32.799 1.00 97.44 139 GLU A O 1
ATOM 1147 N N . S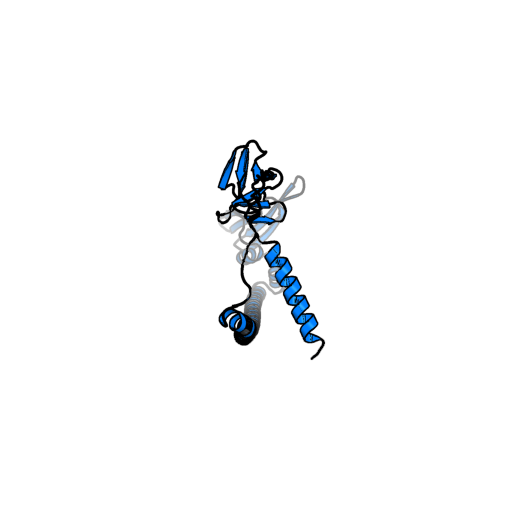ER A 1 140 ? -13.862 -15.311 33.541 1.00 96.62 140 SER A N 1
ATOM 1148 C CA . SER A 1 140 ? -13.216 -16.352 32.728 1.00 96.62 140 SER A CA 1
ATOM 1149 C C . SER A 1 140 ? -13.361 -16.122 31.223 1.00 96.62 140 SER A C 1
ATOM 1151 O O . SER A 1 140 ? -12.406 -16.350 30.487 1.00 96.62 140 SER A O 1
ATOM 1153 N N . THR A 1 141 ? -14.514 -15.629 30.763 1.00 97.38 141 THR A N 1
ATOM 1154 C CA . THR A 1 141 ? -14.716 -15.280 29.348 1.00 97.38 141 THR A CA 1
ATOM 1155 C C . THR A 1 141 ? -13.839 -14.099 28.946 1.00 97.38 141 THR A C 1
ATOM 1157 O O . THR A 1 141 ? -13.144 -14.178 27.941 1.00 97.38 141 THR A O 1
ATOM 1160 N N . ILE A 1 142 ? -13.797 -13.049 29.772 1.00 98.25 142 ILE A N 1
ATOM 1161 C CA . ILE A 1 142 ? -12.971 -11.863 29.512 1.00 98.25 142 ILE A CA 1
ATOM 1162 C C . ILE A 1 142 ? -11.490 -12.242 29.397 1.00 98.25 142 ILE A C 1
ATOM 1164 O O . ILE A 1 142 ? -10.808 -11.763 28.496 1.00 98.25 142 ILE A O 1
ATOM 1168 N N . LEU A 1 143 ? -10.984 -13.112 30.276 1.00 97.69 143 LEU A N 1
ATOM 1169 C CA . LEU A 1 143 ? -9.589 -13.559 30.212 1.00 97.69 143 LEU A CA 1
ATOM 1170 C C . LEU A 1 143 ? -9.284 -14.338 28.927 1.00 97.69 143 LEU A C 1
ATOM 1172 O O . LEU A 1 143 ? -8.239 -14.108 28.322 1.00 97.69 143 LEU A O 1
ATOM 1176 N N . GLN A 1 144 ? -10.200 -15.203 28.485 1.00 98.00 144 GLN A N 1
ATOM 1177 C CA . GLN A 1 144 ? -10.040 -15.928 27.224 1.00 98.00 144 GLN A CA 1
ATOM 1178 C C . GLN A 1 144 ? -10.025 -14.977 26.024 1.00 98.00 144 GLN A C 1
ATOM 1180 O O . GLN A 1 144 ? -9.217 -15.135 25.110 1.00 98.00 144 GLN A O 1
ATOM 1185 N N . ASP A 1 145 ? -10.902 -13.976 26.025 1.00 98.44 145 ASP A N 1
ATOM 1186 C CA . ASP A 1 145 ? -10.960 -12.985 24.953 1.00 98.44 145 ASP A CA 1
ATOM 1187 C C . ASP A 1 145 ? -9.679 -12.142 24.901 1.00 98.44 145 ASP A C 1
ATOM 1189 O O . ASP A 1 145 ? -9.176 -11.868 23.812 1.00 98.44 145 ASP A O 1
ATOM 1193 N N . ILE A 1 146 ? -9.098 -11.791 26.055 1.00 98.50 146 ILE A N 1
ATOM 1194 C CA . ILE A 1 146 ? -7.796 -11.109 26.130 1.00 98.50 146 ILE A CA 1
ATOM 1195 C C . ILE A 1 146 ? -6.695 -11.968 25.496 1.00 98.50 146 ILE A C 1
ATOM 1197 O O . ILE A 1 146 ? -5.945 -11.468 24.658 1.00 98.50 146 ILE A O 1
ATOM 1201 N N . GLU A 1 147 ? -6.624 -13.257 25.834 1.00 98.44 147 GLU A N 1
ATOM 1202 C CA . GLU A 1 147 ? -5.638 -14.175 25.250 1.00 98.44 147 GLU A CA 1
ATOM 1203 C C . GLU A 1 147 ? -5.803 -14.290 23.726 1.00 98.44 147 GLU A C 1
ATOM 1205 O O . GLU A 1 147 ? -4.828 -14.195 22.976 1.00 98.44 147 GLU A O 1
ATOM 1210 N N . ASN A 1 148 ? -7.046 -14.417 23.252 1.00 98.44 148 ASN A N 1
ATOM 1211 C CA . ASN A 1 148 ? -7.358 -14.471 21.824 1.00 98.44 148 ASN A CA 1
ATOM 1212 C C . ASN A 1 148 ? -6.930 -13.183 21.102 1.00 98.44 148 ASN A C 1
ATOM 1214 O O . ASN A 1 148 ? -6.385 -13.239 19.996 1.00 98.44 148 ASN A O 1
ATOM 1218 N N . ILE A 1 149 ? -7.149 -12.022 21.727 1.00 98.50 149 ILE A N 1
ATOM 1219 C CA . ILE A 1 149 ? -6.724 -10.722 21.200 1.00 98.50 149 ILE A CA 1
ATOM 1220 C C . ILE A 1 149 ? -5.197 -10.643 21.120 1.00 98.50 149 ILE A C 1
ATOM 1222 O O . ILE A 1 149 ? -4.661 -10.184 20.109 1.00 98.50 149 ILE A O 1
ATOM 1226 N N . ASP A 1 150 ? -4.480 -11.093 22.145 1.00 98.38 150 ASP A N 1
ATOM 1227 C CA . ASP A 1 150 ? -3.018 -11.040 22.161 1.00 98.38 150 ASP A CA 1
ATOM 1228 C C . ASP A 1 150 ? -2.395 -11.998 21.138 1.00 98.38 150 ASP A C 1
ATOM 1230 O O . ASP A 1 150 ? -1.453 -11.624 20.428 1.00 98.38 150 ASP A O 1
ATOM 1234 N N . LEU A 1 151 ? -2.977 -13.187 20.961 1.00 98.44 151 LEU A N 1
ATOM 1235 C CA . LEU A 1 151 ? -2.600 -14.099 19.884 1.00 98.44 151 LEU A CA 1
ATOM 1236 C C . LEU A 1 151 ? -2.852 -13.474 18.503 1.00 98.44 151 LEU A C 1
ATOM 1238 O O . LEU A 1 151 ? -1.984 -13.529 17.629 1.00 98.44 151 LEU A O 1
ATOM 1242 N N . ALA A 1 152 ? -4.008 -12.835 18.305 1.00 98.06 152 ALA A N 1
ATOM 1243 C CA . ALA A 1 152 ? -4.336 -12.163 17.050 1.00 98.06 152 ALA A CA 1
ATOM 1244 C C . ALA A 1 152 ? -3.347 -11.030 16.727 1.00 98.06 152 ALA A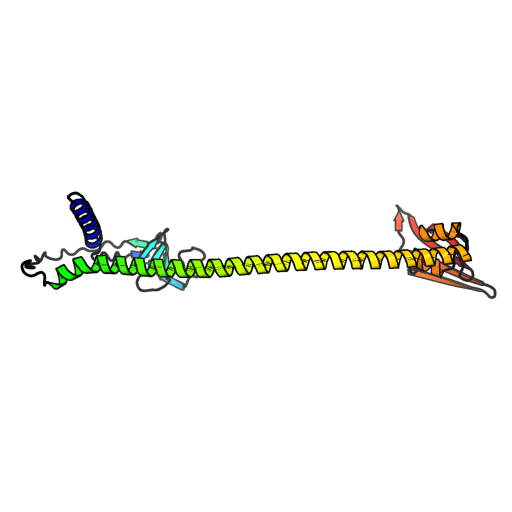 C 1
ATOM 1246 O O . ALA A 1 152 ? -2.894 -10.926 15.586 1.00 98.06 152 ALA A O 1
ATOM 1247 N N . LYS A 1 153 ? -2.949 -10.230 17.726 1.00 98.38 153 LYS A N 1
ATOM 1248 C CA . LYS A 1 153 ? -1.919 -9.188 17.569 1.00 98.38 153 LYS A CA 1
ATOM 1249 C C . LYS A 1 153 ? -0.568 -9.772 17.166 1.00 98.38 153 LYS A C 1
ATOM 1251 O O . LYS A 1 153 ? 0.084 -9.233 16.277 1.00 98.38 153 LYS A O 1
ATOM 1256 N N . LYS A 1 154 ? -0.149 -10.879 17.787 1.00 98.31 154 LYS A N 1
ATOM 1257 C CA . LYS A 1 154 ? 1.112 -11.549 17.441 1.00 98.31 154 LYS A CA 1
ATOM 1258 C C . LYS A 1 154 ? 1.105 -12.040 15.992 1.00 98.31 154 LYS A C 1
ATOM 1260 O O . LYS A 1 154 ? 2.055 -11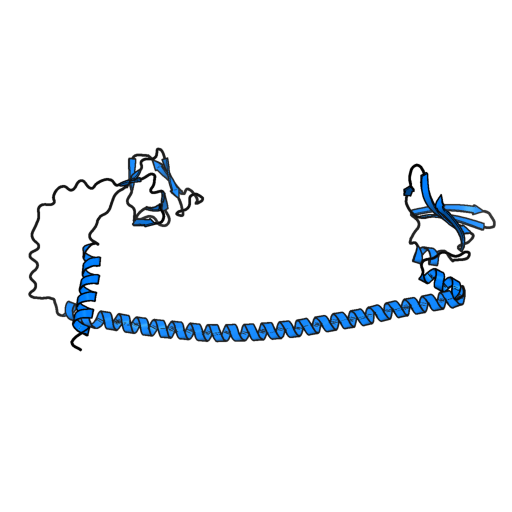.779 15.258 1.00 98.31 154 LYS A O 1
ATOM 1265 N N . ASN A 1 155 ? 0.015 -12.680 15.572 1.00 98.19 155 ASN A N 1
ATOM 1266 C CA . ASN A 1 155 ? -0.149 -13.157 14.199 1.00 98.19 155 ASN A CA 1
ATOM 1267 C C . ASN A 1 155 ? -0.183 -11.999 13.190 1.00 98.19 155 ASN A C 1
ATOM 1269 O O . ASN A 1 155 ? 0.320 -12.134 12.077 1.00 98.19 155 ASN A O 1
ATOM 1273 N N . LEU A 1 156 ? -0.767 -10.855 13.561 1.00 98.44 156 LEU A N 1
ATOM 1274 C CA . LEU A 1 156 ? -0.754 -9.652 12.730 1.00 98.44 156 LEU A CA 1
ATOM 1275 C C . LEU A 1 156 ? 0.672 -9.116 12.548 1.00 98.44 156 LEU A C 1
ATOM 1277 O O . LEU A 1 156 ? 1.089 -8.895 11.415 1.00 98.44 156 LEU A O 1
ATOM 1281 N N . ALA A 1 157 ? 1.437 -8.998 13.635 1.00 98.19 157 ALA A N 1
ATOM 1282 C CA . ALA A 1 157 ? 2.826 -8.546 13.581 1.00 98.19 157 ALA A CA 1
ATOM 1283 C C . ALA A 1 157 ? 3.717 -9.478 12.736 1.00 98.19 157 ALA A C 1
ATOM 1285 O O . ALA A 1 157 ? 4.617 -9.023 12.035 1.00 98.19 157 ALA A O 1
ATOM 1286 N N . GLU A 1 158 ? 3.472 -10.790 12.774 1.00 98.38 158 GLU A N 1
ATOM 1287 C CA . GLU A 1 158 ? 4.165 -1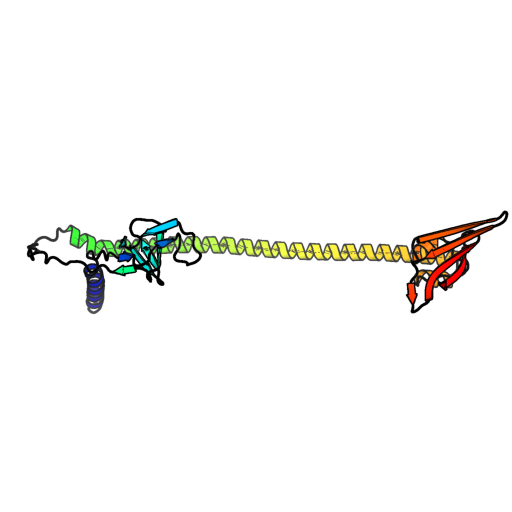1.749 11.907 1.00 98.38 158 GLU A CA 1
ATOM 1288 C C . GLU A 1 158 ? 3.812 -11.545 10.427 1.00 98.38 158 GLU A C 1
ATOM 1290 O O . GLU A 1 158 ? 4.705 -11.504 9.582 1.00 98.38 158 GLU A O 1
ATOM 1295 N N . LYS A 1 159 ? 2.528 -11.331 10.109 1.00 98.44 159 LYS A N 1
ATOM 1296 C CA . LYS A 1 159 ? 2.088 -11.020 8.739 1.00 98.44 159 LYS A CA 1
ATOM 1297 C C . LYS A 1 159 ? 2.717 -9.735 8.205 1.00 98.44 159 LYS A C 1
ATOM 1299 O O . LYS A 1 159 ? 3.134 -9.711 7.052 1.00 98.44 159 LYS A O 1
ATOM 1304 N N . GLU A 1 160 ? 2.812 -8.691 9.024 1.00 98.12 160 GLU A N 1
ATOM 1305 C CA . GLU A 1 160 ? 3.462 -7.432 8.640 1.00 98.12 160 GLU A CA 1
ATOM 1306 C C . GLU A 1 160 ? 4.940 -7.639 8.293 1.00 98.12 160 GLU A C 1
ATOM 1308 O O . GLU A 1 160 ? 5.400 -7.150 7.262 1.00 98.12 160 GLU A O 1
ATOM 1313 N N . ARG A 1 161 ? 5.668 -8.440 9.086 1.00 98.12 161 ARG A N 1
ATOM 1314 C CA . ARG A 1 161 ? 7.068 -8.792 8.792 1.00 98.12 161 ARG A CA 1
ATOM 1315 C C . ARG A 1 161 ? 7.213 -9.542 7.472 1.00 98.12 161 ARG A C 1
ATOM 1317 O O . ARG A 1 161 ? 8.118 -9.233 6.703 1.00 98.12 161 ARG A O 1
ATOM 1324 N N . LEU A 1 162 ? 6.321 -10.494 7.195 1.00 98.19 162 LEU A N 1
ATOM 1325 C CA . LEU A 1 162 ? 6.332 -11.245 5.936 1.00 98.19 162 LEU A CA 1
ATOM 1326 C C . LEU A 1 162 ? 6.076 -10.336 4.730 1.00 98.19 162 LEU A C 1
ATOM 1328 O O . LEU A 1 162 ? 6.747 -10.468 3.709 1.00 98.19 162 LEU A O 1
ATOM 1332 N N . ILE A 1 163 ? 5.138 -9.394 4.849 1.00 98.38 163 ILE A N 1
ATOM 1333 C CA . ILE A 1 163 ? 4.871 -8.396 3.804 1.00 98.38 163 ILE A CA 1
ATOM 1334 C C . ILE A 1 163 ? 6.105 -7.513 3.586 1.00 98.38 163 ILE A C 1
ATOM 1336 O O . ILE A 1 163 ? 6.490 -7.261 2.446 1.00 98.38 163 ILE A O 1
ATOM 1340 N N . GLU A 1 164 ? 6.755 -7.063 4.660 1.00 98.50 164 GLU A N 1
ATOM 1341 C CA . GLU A 1 164 ? 7.971 -6.256 4.558 1.00 98.50 164 GLU A CA 1
ATOM 1342 C C . GLU A 1 164 ? 9.110 -7.021 3.864 1.00 98.50 164 GLU A C 1
ATOM 1344 O O . GLU A 1 164 ? 9.785 -6.477 2.990 1.00 98.50 164 GLU A O 1
ATOM 1349 N N . GLU A 1 165 ? 9.306 -8.294 4.208 1.00 98.38 165 GLU A N 1
ATOM 1350 C CA . GLU A 1 165 ? 10.299 -9.160 3.574 1.00 98.38 165 GLU A CA 1
ATOM 1351 C C . GLU A 1 165 ? 10.001 -9.377 2.084 1.00 98.38 165 GLU A C 1
ATOM 1353 O O . GLU A 1 165 ? 10.890 -9.217 1.245 1.00 98.38 165 GLU A O 1
ATOM 1358 N N . GLN A 1 166 ? 8.742 -9.648 1.730 1.00 98.31 166 GLN A N 1
ATOM 1359 C CA . GLN A 1 166 ? 8.321 -9.776 0.333 1.00 98.31 166 GLN A CA 1
ATOM 1360 C C . GLN A 1 166 ? 8.567 -8.491 -0.461 1.00 98.31 166 GLN A C 1
ATOM 1362 O O . GLN A 1 166 ? 9.078 -8.551 -1.580 1.00 98.31 166 GLN A O 1
ATOM 1367 N N . ASN A 1 167 ? 8.268 -7.331 0.123 1.00 98.19 167 ASN A N 1
ATOM 1368 C CA . ASN A 1 167 ? 8.520 -6.039 -0.510 1.00 98.19 167 ASN A CA 1
ATOM 1369 C C . ASN A 1 167 ? 10.020 -5.797 -0.722 1.00 98.19 167 ASN A C 1
ATOM 1371 O O . ASN A 1 167 ? 10.411 -5.320 -1.786 1.00 98.19 167 ASN A O 1
ATOM 1375 N N . LYS A 1 168 ? 10.872 -6.181 0.239 1.00 98.31 168 LYS A N 1
ATOM 1376 C CA . LYS A 1 168 ? 12.336 -6.098 0.090 1.00 98.31 168 LYS A CA 1
ATOM 1377 C C . LYS A 1 168 ? 12.839 -6.970 -1.058 1.00 98.31 168 LYS A C 1
ATOM 1379 O O . LYS A 1 168 ? 13.623 -6.499 -1.877 1.00 98.31 168 LYS A O 1
ATOM 1384 N N . VAL A 1 169 ? 12.368 -8.214 -1.150 1.00 98.19 169 VAL A N 1
ATOM 1385 C CA . VAL A 1 169 ? 12.729 -9.126 -2.248 1.00 98.19 169 VAL A CA 1
ATOM 1386 C C . VAL A 1 169 ? 12.243 -8.584 -3.593 1.00 98.19 169 VAL A C 1
ATOM 1388 O O . VAL A 1 169 ? 12.984 -8.604 -4.575 1.00 98.19 169 VAL A O 1
ATOM 1391 N N . HIS A 1 170 ? 11.014 -8.071 -3.649 1.00 97.31 170 HIS A N 1
ATOM 1392 C CA . HIS A 1 170 ? 10.463 -7.471 -4.859 1.00 97.31 170 HIS A CA 1
ATOM 1393 C C . HIS A 1 170 ? 11.292 -6.269 -5.327 1.00 97.31 170 HIS A C 1
ATOM 1395 O O . HIS A 1 170 ? 11.651 -6.203 -6.502 1.00 97.31 170 HIS A O 1
ATOM 1401 N N . GLN A 1 171 ? 11.660 -5.374 -4.406 1.00 97.50 171 GLN A N 1
ATOM 1402 C CA . GLN A 1 171 ? 12.506 -4.224 -4.711 1.00 97.50 171 GLN A CA 1
ATOM 1403 C C . GLN A 1 171 ? 13.885 -4.658 -5.221 1.00 97.50 171 GLN A C 1
ATOM 1405 O O . GLN A 1 171 ? 14.319 -4.190 -6.268 1.00 97.50 171 GLN A O 1
ATOM 1410 N N . ALA A 1 172 ? 14.529 -5.625 -4.564 1.00 97.44 172 ALA A N 1
ATOM 1411 C CA . ALA A 1 172 ? 15.824 -6.142 -5.003 1.00 97.44 172 ALA A CA 1
ATOM 1412 C C . ALA A 1 172 ? 15.773 -6.749 -6.420 1.00 97.44 172 ALA A C 1
ATOM 1414 O O . ALA A 1 172 ? 16.708 -6.586 -7.204 1.00 97.44 172 ALA A O 1
ATOM 1415 N N . ASN A 1 173 ? 14.672 -7.418 -6.779 1.00 97.88 173 ASN A N 1
ATOM 1416 C CA . ASN A 1 173 ? 14.471 -7.945 -8.131 1.00 97.88 173 ASN A CA 1
ATOM 1417 C C . ASN A 1 173 ? 14.304 -6.828 -9.172 1.00 97.88 173 ASN A C 1
ATOM 1419 O O . ASN A 1 173 ? 14.827 -6.939 -10.283 1.00 97.88 173 ASN A O 1
ATOM 1423 N N . ILE A 1 174 ? 13.586 -5.757 -8.819 1.00 96.31 174 ILE A N 1
ATOM 1424 C CA . ILE A 1 174 ? 13.459 -4.561 -9.659 1.00 96.31 174 ILE A CA 1
ATOM 1425 C C . ILE A 1 174 ? 14.837 -3.930 -9.880 1.00 96.31 174 ILE A C 1
ATOM 1427 O O . ILE A 1 174 ? 15.223 -3.702 -11.028 1.00 96.31 174 ILE A O 1
ATOM 1431 N N . ASP A 1 175 ? 15.601 -3.720 -8.808 1.00 95.94 175 ASP A N 1
ATOM 1432 C CA . ASP A 1 175 ? 16.934 -3.117 -8.860 1.00 95.94 175 ASP A CA 1
ATOM 1433 C C . ASP A 1 175 ? 17.882 -3.960 -9.726 1.00 95.94 175 ASP A C 1
ATOM 1435 O O . ASP A 1 175 ? 18.541 -3.442 -10.627 1.00 95.94 175 ASP A O 1
ATOM 1439 N N . ALA A 1 176 ? 17.871 -5.286 -9.559 1.00 96.88 176 ALA A N 1
ATOM 1440 C CA . ALA A 1 176 ? 18.649 -6.202 -10.392 1.00 96.88 176 ALA A CA 1
ATOM 1441 C C . ALA A 1 176 ? 18.251 -6.143 -11.880 1.00 96.88 176 ALA A C 1
ATOM 1443 O O . ALA A 1 176 ? 19.106 -6.255 -12.765 1.00 96.88 176 ALA A O 1
ATOM 1444 N N . SER A 1 177 ? 16.962 -5.959 -12.182 1.00 95.94 177 SER A N 1
ATOM 1445 C CA . SER A 1 177 ? 16.483 -5.778 -13.556 1.00 95.94 177 SER A CA 1
ATOM 1446 C C . SER A 1 177 ? 16.973 -4.456 -14.155 1.00 95.94 177 SER A C 1
ATOM 1448 O O . SER A 1 177 ? 17.408 -4.439 -15.312 1.00 95.94 177 SER A O 1
ATOM 1450 N N . TYR A 1 178 ? 16.945 -3.365 -13.382 1.00 92.94 178 TYR A N 1
ATOM 1451 C CA . TYR A 1 178 ? 17.493 -2.074 -13.804 1.00 92.94 178 TYR A CA 1
ATOM 1452 C C . TYR A 1 178 ? 18.998 -2.148 -14.044 1.00 92.94 178 TYR A C 1
ATOM 1454 O O . TYR A 1 178 ? 19.454 -1.703 -15.093 1.00 92.94 178 TYR A O 1
ATOM 1462 N N . GLU A 1 179 ? 19.753 -2.788 -13.153 1.00 94.62 179 GLU A N 1
ATOM 1463 C CA . GLU A 1 179 ? 21.189 -3.021 -13.331 1.00 94.62 179 GLU A CA 1
ATOM 1464 C C . GLU A 1 179 ? 21.483 -3.846 -14.591 1.00 94.62 179 GLU A C 1
ATOM 1466 O O . GLU A 1 179 ? 22.386 -3.535 -15.369 1.00 94.62 179 GLU A O 1
ATOM 1471 N N . ASN A 1 180 ? 20.694 -4.888 -14.866 1.00 97.06 180 ASN A N 1
ATOM 1472 C CA . ASN A 1 180 ? 20.839 -5.682 -16.087 1.00 97.06 180 ASN A CA 1
ATOM 1473 C C . ASN A 1 180 ? 20.587 -4.836 -17.348 1.00 97.06 180 ASN A C 1
ATOM 1475 O O . ASN A 1 180 ? 21.365 -4.891 -18.305 1.00 97.06 180 ASN A O 1
ATOM 1479 N N . LEU A 1 181 ? 19.524 -4.026 -17.345 1.00 94.88 181 LEU A N 1
ATOM 1480 C CA . LEU A 1 181 ? 19.217 -3.109 -18.441 1.00 94.88 181 LEU A CA 1
ATOM 1481 C C . LEU A 1 181 ? 20.322 -2.061 -18.621 1.00 94.88 181 LEU A C 1
ATOM 1483 O O . LEU A 1 181 ? 20.793 -1.862 -19.741 1.00 94.88 181 LEU A O 1
ATOM 1487 N N . PHE A 1 182 ? 20.780 -1.448 -17.531 1.00 96.38 182 PHE A N 1
ATOM 1488 C CA . PHE A 1 182 ? 21.863 -0.472 -17.531 1.00 96.38 182 PHE A CA 1
ATOM 1489 C C . PHE A 1 182 ? 23.140 -1.068 -18.129 1.00 96.38 182 PHE A C 1
ATOM 1491 O O . PHE A 1 182 ? 23.734 -0.482 -19.032 1.00 96.38 182 PHE A O 1
ATOM 1498 N N . ASN A 1 183 ? 23.516 -2.281 -17.720 1.00 97.44 183 ASN A N 1
ATOM 1499 C CA . ASN A 1 183 ? 24.678 -2.986 -18.256 1.00 97.44 183 ASN A CA 1
ATOM 1500 C C . ASN A 1 183 ? 24.540 -3.304 -19.752 1.00 97.44 183 ASN A C 1
ATOM 1502 O O . ASN A 1 183 ? 25.500 -3.150 -20.510 1.00 97.44 183 ASN A O 1
ATOM 1506 N N . LYS A 1 184 ? 23.345 -3.699 -20.213 1.00 97.44 184 LYS A N 1
ATOM 1507 C CA . LYS A 1 184 ? 23.069 -3.904 -21.647 1.00 97.44 184 LYS A CA 1
ATOM 1508 C C . LYS A 1 184 ? 23.221 -2.611 -22.443 1.00 97.44 184 LYS A C 1
ATOM 1510 O O . LYS A 1 184 ? 23.867 -2.623 -23.488 1.00 97.44 184 LYS A O 1
ATOM 1515 N N . ILE A 1 185 ? 22.663 -1.506 -21.950 1.00 96.69 185 ILE A N 1
ATOM 1516 C CA . ILE A 1 185 ? 22.775 -0.195 -22.600 1.00 96.69 185 ILE A CA 1
ATOM 1517 C C . ILE A 1 185 ? 24.234 0.262 -22.602 1.00 96.69 185 ILE A C 1
ATOM 1519 O O . ILE A 1 185 ? 24.733 0.650 -23.651 1.00 96.69 185 ILE A O 1
ATOM 1523 N N . SER A 1 186 ? 24.942 0.127 -21.479 1.00 97.50 186 SER A N 1
ATOM 1524 C CA . SER A 1 186 ? 26.367 0.456 -21.351 1.00 97.50 186 SER A CA 1
ATOM 1525 C C . SER A 1 186 ? 27.220 -0.317 -22.361 1.00 97.50 186 SER A C 1
ATOM 1527 O O . SER A 1 186 ? 28.094 0.255 -23.008 1.00 97.50 186 SER A O 1
ATOM 1529 N N . LYS A 1 187 ? 26.913 -1.602 -22.580 1.00 98.06 187 LYS A N 1
ATOM 1530 C CA . LYS A 1 187 ? 27.601 -2.444 -23.568 1.00 98.06 187 LYS A CA 1
ATOM 1531 C C . LYS A 1 187 ? 27.350 -2.012 -25.019 1.00 98.06 187 LYS A C 1
ATOM 1533 O O . LYS A 1 187 ? 28.251 -2.150 -25.839 1.00 98.06 187 LYS A O 1
ATOM 1538 N N . ILE A 1 188 ? 26.143 -1.548 -25.348 1.00 97.12 188 ILE A N 1
ATOM 1539 C CA . ILE A 1 188 ? 25.751 -1.199 -26.727 1.00 97.12 188 ILE A CA 1
ATOM 1540 C C . ILE A 1 188 ? 26.099 0.259 -27.064 1.00 97.12 188 ILE A C 1
ATOM 1542 O O . ILE A 1 188 ? 26.613 0.534 -28.143 1.00 97.12 188 ILE A O 1
ATOM 1546 N N . TYR A 1 189 ? 25.819 1.188 -26.149 1.00 96.31 189 TYR A N 1
ATOM 1547 C CA . TYR A 1 189 ? 25.877 2.638 -26.369 1.00 96.31 189 TYR A CA 1
ATOM 1548 C C . TYR A 1 189 ? 26.977 3.345 -25.566 1.00 96.31 189 TYR A C 1
ATOM 1550 O O . TYR A 1 189 ? 27.150 4.555 -25.714 1.00 96.31 189 TYR A O 1
ATOM 1558 N N . GLY A 1 190 ? 27.709 2.619 -24.719 1.00 97.50 190 GLY A N 1
ATOM 1559 C CA . GLY A 1 190 ? 28.714 3.172 -23.814 1.00 97.50 190 GLY A CA 1
ATOM 1560 C C . GLY A 1 190 ? 28.139 3.611 -22.464 1.00 97.50 190 GLY A C 1
ATOM 1561 O O . GLY A 1 190 ? 26.955 3.928 -22.327 1.00 97.50 190 GLY A O 1
ATOM 1562 N N . HIS A 1 191 ? 29.008 3.650 -21.453 1.00 97.12 191 HIS A N 1
ATOM 1563 C CA . HIS A 1 191 ? 28.630 3.949 -20.071 1.00 97.12 191 HIS A CA 1
ATOM 1564 C C . HIS A 1 191 ? 28.014 5.348 -19.899 1.00 97.12 191 HIS A C 1
ATOM 1566 O O . HIS A 1 191 ? 27.022 5.497 -19.195 1.00 97.12 191 HIS A O 1
ATOM 1572 N N . GLU A 1 192 ? 28.536 6.365 -20.593 1.00 97.75 192 GLU A N 1
ATOM 1573 C CA . GLU A 1 192 ? 28.015 7.740 -20.515 1.00 97.75 192 GLU A CA 1
ATOM 1574 C C . GLU A 1 192 ? 26.548 7.832 -20.970 1.00 97.75 192 GLU A C 1
ATOM 1576 O O . GLU A 1 192 ? 25.725 8.478 -20.324 1.00 97.75 192 GLU A O 1
ATOM 1581 N N . ASN A 1 193 ? 26.188 7.143 -22.057 1.00 97.62 193 ASN A N 1
ATOM 1582 C CA . ASN A 1 193 ? 24.812 7.133 -22.554 1.00 97.62 193 ASN A CA 1
ATOM 1583 C C . ASN A 1 193 ? 23.893 6.280 -21.671 1.00 97.62 193 ASN A C 1
ATOM 1585 O O . ASN A 1 193 ? 22.721 6.615 -21.510 1.00 97.62 193 ASN A O 1
ATOM 1589 N N . ALA A 1 194 ? 24.419 5.228 -21.036 1.00 97.00 194 ALA A N 1
ATOM 1590 C CA . ALA A 1 194 ? 23.679 4.490 -20.016 1.00 97.00 194 ALA A CA 1
ATOM 1591 C C . ALA A 1 194 ? 23.347 5.371 -18.797 1.00 97.00 194 ALA A C 1
ATOM 1593 O O . ALA A 1 194 ? 22.229 5.306 -18.290 1.00 97.00 194 ALA A O 1
ATOM 1594 N N . LEU A 1 195 ? 24.266 6.246 -18.371 1.00 97.19 195 LEU A N 1
ATOM 1595 C CA . LEU A 1 195 ? 24.002 7.233 -17.316 1.00 97.19 195 LEU A CA 1
ATOM 1596 C C . LEU A 1 195 ? 22.936 8.252 -17.738 1.00 97.19 195 LEU A C 1
ATOM 1598 O O . LEU A 1 195 ? 22.029 8.535 -16.960 1.00 97.19 195 LEU A O 1
ATOM 1602 N N . LYS A 1 196 ? 22.984 8.747 -18.984 1.00 96.50 196 LYS A N 1
ATOM 1603 C CA . LYS A 1 196 ? 21.919 9.609 -19.533 1.00 96.50 196 LYS A CA 1
ATOM 1604 C C . LYS A 1 196 ? 20.565 8.900 -19.503 1.00 96.50 196 LYS A C 1
ATOM 1606 O O . LYS A 1 196 ? 19.591 9.476 -19.034 1.00 96.50 196 LYS A O 1
ATOM 1611 N N . PHE A 1 197 ? 20.508 7.631 -19.916 1.00 95.56 197 PHE A N 1
ATOM 1612 C CA . PHE A 1 197 ? 19.287 6.825 -19.824 1.00 95.56 197 PHE A CA 1
ATOM 1613 C C . PHE A 1 197 ? 18.769 6.715 -18.383 1.00 95.56 197 PHE A C 1
ATOM 1615 O O . PHE A 1 197 ? 17.589 6.954 -18.147 1.00 95.56 197 PHE A O 1
ATOM 1622 N N . HIS A 1 198 ? 19.647 6.400 -17.424 1.00 93.50 198 HIS A N 1
ATOM 1623 C CA . HIS A 1 198 ? 19.298 6.303 -16.002 1.00 93.50 198 HIS A CA 1
ATOM 1624 C C . HIS A 1 198 ? 18.728 7.619 -15.446 1.00 93.50 198 HIS A C 1
ATOM 1626 O O . HIS A 1 198 ? 17.774 7.607 -14.674 1.00 93.50 198 HIS A O 1
ATOM 1632 N N . ASN A 1 199 ? 19.253 8.757 -15.904 1.00 95.31 199 ASN A N 1
ATOM 1633 C CA . ASN A 1 199 ? 18.781 10.090 -15.525 1.00 95.31 199 ASN A CA 1
ATOM 1634 C C . ASN A 1 199 ? 17.542 10.559 -16.314 1.00 95.31 199 ASN A C 1
ATOM 1636 O O . ASN A 1 199 ? 17.090 11.687 -16.135 1.00 95.31 199 ASN A O 1
ATOM 1640 N N . ASN A 1 200 ? 16.964 9.704 -17.167 1.00 94.38 200 ASN A N 1
ATOM 1641 C CA . ASN A 1 200 ? 15.860 10.027 -18.079 1.00 94.38 200 ASN A CA 1
ATOM 1642 C C . ASN A 1 200 ? 16.181 11.137 -19.104 1.00 94.38 200 ASN A C 1
ATOM 1644 O O . ASN A 1 200 ? 15.279 11.841 -19.592 1.00 94.38 200 ASN A O 1
ATOM 1648 N N . ASP A 1 201 ? 17.457 11.260 -19.468 1.00 94.44 201 ASP A N 1
ATOM 1649 C CA . ASP A 1 201 ? 17.982 12.208 -20.445 1.00 94.44 201 ASP A CA 1
ATOM 1650 C C . ASP A 1 201 ? 18.054 11.605 -21.855 1.00 94.44 201 ASP A C 1
ATOM 1652 O O . ASP A 1 201 ? 18.305 10.416 -22.059 1.00 94.44 201 ASP A O 1
ATOM 1656 N N . LEU A 1 202 ? 17.850 12.463 -22.857 1.00 94.06 202 LEU A N 1
ATOM 1657 C CA . LEU A 1 202 ? 17.994 12.114 -24.270 1.00 94.06 202 LEU A CA 1
ATOM 1658 C C . LEU A 1 202 ? 19.452 12.272 -24.719 1.00 94.06 202 LEU A C 1
ATOM 1660 O O . LEU A 1 202 ? 20.170 13.153 -24.247 1.00 94.06 202 LEU A O 1
ATOM 1664 N N . TRP A 1 203 ? 19.871 11.466 -25.694 1.00 96.50 203 TRP A N 1
ATOM 1665 C CA . TRP A 1 203 ? 21.122 11.677 -26.421 1.00 96.50 203 TRP A CA 1
ATOM 1666 C C . TRP A 1 203 ? 20.937 11.416 -27.918 1.00 96.50 203 TRP A C 1
ATOM 1668 O O . TRP A 1 203 ? 19.998 10.744 -28.347 1.00 96.50 203 TRP A O 1
ATOM 1678 N N . ILE A 1 204 ? 21.850 11.963 -28.716 1.00 95.94 204 ILE A N 1
ATOM 1679 C CA . ILE A 1 204 ? 21.880 11.779 -30.170 1.00 95.94 204 ILE A CA 1
ATOM 1680 C C . ILE A 1 204 ? 22.360 10.361 -30.489 1.00 95.94 204 ILE A C 1
ATOM 1682 O O . ILE A 1 204 ? 23.405 9.939 -30.005 1.00 95.94 204 ILE A O 1
ATOM 1686 N N . GLY A 1 205 ? 21.606 9.627 -31.301 1.00 95.81 205 GLY A N 1
ATOM 1687 C CA . GLY A 1 205 ? 21.824 8.205 -31.569 1.00 95.81 205 GLY A CA 1
ATOM 1688 C C . GLY A 1 205 ? 21.092 7.270 -30.600 1.00 95.81 205 GLY A C 1
ATOM 1689 O O . GLY A 1 205 ? 21.275 6.055 -30.673 1.00 95.81 205 GLY A O 1
ATOM 1690 N N . MET A 1 206 ? 20.259 7.795 -29.691 1.00 96.69 206 MET A N 1
ATOM 1691 C CA . MET A 1 206 ? 19.377 6.969 -28.862 1.00 96.69 206 MET A CA 1
ATOM 1692 C C . MET A 1 206 ? 18.348 6.258 -29.750 1.00 96.69 206 MET A C 1
ATOM 1694 O O . MET A 1 206 ? 17.663 6.897 -30.542 1.00 96.69 206 MET A O 1
ATOM 1698 N N . HIS A 1 207 ? 18.192 4.946 -29.589 1.00 96.56 207 HIS A N 1
ATOM 1699 C CA . HIS A 1 207 ? 17.161 4.185 -30.297 1.00 96.56 207 HIS A CA 1
ATOM 1700 C C . HIS A 1 207 ? 15.762 4.473 -29.721 1.00 96.56 207 HIS A C 1
ATOM 1702 O O . HIS A 1 207 ? 15.585 4.530 -28.501 1.00 96.56 207 HIS A O 1
ATOM 1708 N N . TRP A 1 208 ? 14.741 4.569 -30.574 1.00 94.81 208 TRP A N 1
ATOM 1709 C CA . TRP A 1 208 ? 13.375 4.973 -30.199 1.00 94.81 208 TRP A CA 1
ATOM 1710 C C . TRP A 1 208 ? 12.747 4.185 -29.036 1.00 94.81 208 TRP A C 1
ATOM 1712 O O . TRP A 1 208 ? 12.062 4.750 -28.189 1.00 94.81 208 TRP A O 1
ATOM 1722 N N . ARG A 1 209 ? 13.006 2.875 -28.937 1.00 95.06 209 ARG A N 1
ATOM 1723 C CA . ARG A 1 209 ? 12.551 2.045 -27.799 1.00 95.06 209 ARG A CA 1
ATOM 1724 C C . ARG A 1 209 ? 13.008 2.584 -26.441 1.00 95.06 209 ARG A C 1
ATOM 1726 O O . ARG A 1 209 ? 12.262 2.489 -25.472 1.00 95.06 209 ARG A O 1
ATOM 1733 N N . LEU A 1 210 ? 14.214 3.147 -26.369 1.00 95.12 210 LEU A N 1
ATOM 1734 C CA . LEU A 1 210 ? 14.725 3.764 -25.146 1.00 95.12 210 LEU A CA 1
ATOM 1735 C C . LEU A 1 210 ? 14.024 5.100 -24.887 1.00 95.12 210 LEU A C 1
ATOM 1737 O O . LEU A 1 210 ? 13.649 5.357 -23.748 1.00 95.12 210 LEU A O 1
ATOM 1741 N N . VAL A 1 211 ? 13.737 5.878 -25.939 1.00 94.50 211 VAL A N 1
ATOM 1742 C CA . VAL A 1 211 ? 12.911 7.097 -25.851 1.00 94.50 211 VAL A CA 1
ATOM 1743 C C . VAL A 1 211 ? 11.540 6.779 -25.253 1.00 94.50 211 VAL A C 1
ATOM 1745 O O . VAL A 1 211 ? 11.093 7.475 -24.349 1.00 94.50 211 VAL A O 1
ATOM 1748 N N . HIS A 1 212 ? 10.890 5.696 -25.687 1.00 94.44 212 HIS A N 1
ATOM 1749 C CA . HIS A 1 212 ? 9.618 5.259 -25.104 1.00 94.44 212 HIS A CA 1
ATOM 1750 C C . HIS A 1 212 ? 9.728 4.898 -23.627 1.00 94.44 212 HIS A C 1
ATOM 1752 O O . HIS A 1 212 ? 8.816 5.198 -22.864 1.00 94.44 212 HIS A O 1
ATOM 1758 N N . HIS A 1 213 ? 10.826 4.268 -23.213 1.00 92.56 213 HIS A N 1
ATOM 1759 C CA . HIS A 1 213 ? 11.022 3.936 -21.807 1.00 92.56 213 HIS A CA 1
ATOM 1760 C C . HIS A 1 213 ? 11.126 5.198 -20.938 1.00 92.56 213 HIS A C 1
ATOM 1762 O O . HIS A 1 213 ? 10.537 5.239 -19.865 1.00 92.56 213 HIS A O 1
ATOM 1768 N N . ILE A 1 214 ? 11.818 6.240 -21.418 1.00 92.25 214 ILE A N 1
ATOM 1769 C CA . ILE A 1 214 ? 12.062 7.461 -20.630 1.00 92.25 214 ILE A CA 1
ATOM 1770 C C . ILE A 1 214 ? 10.977 8.541 -20.770 1.00 92.25 214 ILE A C 1
ATOM 1772 O O . ILE A 1 214 ? 10.798 9.347 -19.859 1.00 92.25 214 ILE A O 1
ATOM 1776 N N . LYS A 1 215 ? 10.286 8.623 -21.915 1.00 90.25 215 LYS A N 1
ATOM 1777 C CA . LYS A 1 215 ? 9.284 9.668 -22.216 1.00 90.25 215 LYS A CA 1
ATOM 1778 C C . LYS A 1 215 ? 7.867 9.127 -22.392 1.00 90.25 215 LYS A C 1
ATOM 1780 O O . LYS A 1 215 ? 6.933 9.918 -22.461 1.00 90.25 215 LYS A O 1
ATOM 1785 N N . GLY A 1 216 ? 7.689 7.811 -22.460 1.00 91.81 216 GLY A N 1
ATOM 1786 C CA . GLY A 1 216 ? 6.415 7.202 -22.827 1.00 91.81 216 GLY A CA 1
ATOM 1787 C C . GLY A 1 216 ? 6.110 7.325 -24.323 1.00 91.81 216 GLY A C 1
ATOM 1788 O O . GLY A 1 216 ? 6.979 7.627 -25.149 1.00 91.81 216 GLY A O 1
ATOM 1789 N N . LEU A 1 217 ? 4.851 7.062 -24.672 1.00 92.12 217 LEU A N 1
ATOM 1790 C CA . LEU A 1 217 ? 4.367 7.155 -26.048 1.00 92.12 217 LEU A CA 1
ATOM 1791 C C . LEU A 1 217 ? 4.111 8.622 -26.434 1.00 92.12 217 LEU A C 1
ATOM 1793 O O . LEU A 1 217 ? 3.538 9.362 -25.632 1.00 92.12 217 LEU A O 1
ATOM 1797 N N . PRO A 1 218 ? 4.491 9.047 -27.650 1.00 92.06 218 PRO A N 1
ATOM 1798 C CA . PRO A 1 218 ? 4.169 10.383 -28.139 1.00 92.06 218 PRO A CA 1
ATOM 1799 C C . PRO A 1 218 ? 2.660 10.538 -28.376 1.00 92.06 218 PRO A C 1
ATOM 1801 O O . PRO A 1 218 ? 1.985 9.594 -28.786 1.00 92.06 218 PRO A O 1
ATOM 1804 N N . GLN A 1 219 ? 2.126 11.744 -28.172 1.00 91.19 219 GLN A N 1
ATOM 1805 C CA . GLN A 1 219 ? 0.712 12.044 -28.436 1.00 91.19 219 GLN A CA 1
ATOM 1806 C C . GLN A 1 219 ? 0.434 12.240 -29.930 1.00 91.19 219 GLN A C 1
ATOM 1808 O O . GLN A 1 219 ? -0.663 11.949 -30.402 1.00 91.19 219 GLN A O 1
ATOM 1813 N N . GLU A 1 220 ? 1.413 12.750 -30.678 1.00 90.69 220 GLU A N 1
ATOM 1814 C CA . GLU A 1 220 ? 1.316 12.933 -32.125 1.00 90.69 220 GLU A CA 1
ATOM 1815 C C . GLU A 1 220 ? 2.628 12.516 -32.792 1.00 90.69 220 GLU A C 1
ATOM 1817 O O . GLU A 1 220 ? 3.711 12.956 -32.398 1.00 90.69 220 GLU A O 1
ATOM 1822 N N . VAL A 1 221 ? 2.514 11.719 -33.853 1.00 92.12 221 VAL A N 1
ATOM 1823 C CA . VAL A 1 221 ? 3.629 11.315 -34.711 1.00 92.12 221 VAL A CA 1
ATOM 1824 C C . VAL A 1 221 ? 3.366 11.841 -36.114 1.00 92.12 221 VAL A C 1
ATOM 1826 O O . VAL A 1 221 ? 2.328 11.546 -36.701 1.00 92.12 221 VAL A O 1
ATOM 1829 N N . LYS A 1 222 ? 4.301 12.626 -36.656 1.00 92.56 222 LYS A N 1
ATOM 1830 C CA . LYS A 1 222 ? 4.312 12.983 -38.082 1.00 92.56 222 LYS A CA 1
ATOM 1831 C C . LYS A 1 222 ? 5.462 12.269 -38.764 1.00 92.56 222 LYS A C 1
ATOM 1833 O O . LYS A 1 222 ? 6.599 12.398 -38.321 1.00 92.56 222 LYS A O 1
ATOM 1838 N N . GLU A 1 223 ? 5.159 11.558 -39.835 1.00 91.81 223 GLU A N 1
ATOM 1839 C CA . GLU A 1 223 ? 6.120 10.761 -40.585 1.00 91.81 223 GLU A CA 1
ATOM 1840 C C . GLU A 1 223 ? 6.333 11.356 -41.975 1.00 91.81 223 GLU A C 1
ATOM 1842 O O . GLU A 1 223 ? 5.378 11.702 -42.667 1.00 91.81 223 GLU A O 1
ATOM 1847 N N . ASN A 1 224 ? 7.597 11.464 -42.374 1.00 91.25 224 ASN A N 1
ATOM 1848 C CA . ASN A 1 224 ? 7.998 11.816 -43.726 1.00 91.25 224 ASN A CA 1
ATOM 1849 C C . ASN A 1 224 ? 8.918 10.713 -44.258 1.00 91.25 224 ASN A C 1
ATOM 1851 O O . ASN A 1 224 ? 10.064 10.591 -43.821 1.00 91.25 224 ASN A O 1
ATOM 1855 N N . VAL A 1 225 ? 8.416 9.928 -45.211 1.00 88.56 225 VAL A N 1
ATOM 1856 C CA . VAL A 1 225 ? 9.164 8.835 -45.846 1.00 88.56 225 VAL A CA 1
ATOM 1857 C C . VAL A 1 225 ? 9.733 9.307 -47.180 1.00 88.56 225 VAL A C 1
ATOM 1859 O O . VAL A 1 225 ? 9.022 9.870 -48.011 1.00 88.56 225 VAL A O 1
ATOM 1862 N N . SER A 1 226 ? 11.022 9.061 -47.393 1.00 88.19 226 SER A N 1
ATOM 1863 C CA . SER A 1 226 ? 11.712 9.278 -48.666 1.00 88.19 226 SER A CA 1
ATOM 1864 C C . SER A 1 226 ? 12.381 7.980 -49.125 1.00 88.19 226 SER A C 1
ATOM 1866 O O . SER A 1 226 ? 12.484 7.034 -48.351 1.00 88.19 226 SER A O 1
ATOM 1868 N N . ALA A 1 227 ? 12.871 7.930 -50.368 1.00 85.12 227 ALA A N 1
ATOM 1869 C CA . ALA A 1 227 ? 13.466 6.716 -50.939 1.00 85.12 227 ALA A CA 1
ATOM 1870 C C . ALA A 1 227 ? 14.627 6.122 -50.112 1.00 85.12 227 ALA A C 1
ATOM 1872 O O . ALA A 1 227 ? 14.830 4.914 -50.152 1.00 85.12 227 ALA A O 1
ATOM 1873 N N . ASN A 1 228 ? 15.360 6.954 -49.360 1.00 87.88 228 ASN A N 1
ATOM 1874 C CA . ASN A 1 228 ? 16.577 6.542 -48.652 1.00 87.88 228 ASN A CA 1
ATOM 1875 C C . ASN A 1 228 ? 16.502 6.695 -47.130 1.00 87.88 228 ASN A C 1
ATOM 1877 O O . ASN A 1 228 ? 17.452 6.306 -46.462 1.00 87.88 228 ASN A O 1
ATOM 1881 N N . LYS A 1 229 ? 15.439 7.310 -46.594 1.00 90.44 229 LYS A N 1
ATOM 1882 C CA . LYS A 1 229 ? 15.320 7.573 -45.155 1.00 90.44 229 LYS A CA 1
ATOM 1883 C C . LYS A 1 229 ? 13.897 7.845 -44.699 1.00 90.44 229 LYS A C 1
ATOM 1885 O O . LYS A 1 229 ? 13.098 8.414 -45.456 1.00 90.44 229 LYS A O 1
ATOM 1890 N N . THR A 1 230 ? 13.642 7.539 -43.432 1.00 92.31 230 THR A N 1
ATOM 1891 C CA . THR A 1 230 ? 12.395 7.857 -42.728 1.00 92.31 230 THR A CA 1
ATOM 1892 C C . THR A 1 230 ? 12.659 8.872 -41.628 1.00 92.31 230 THR A C 1
ATOM 1894 O O . THR A 1 230 ? 13.493 8.639 -40.756 1.00 92.31 230 THR A O 1
ATOM 1897 N N . ILE A 1 231 ? 11.932 9.992 -41.647 1.00 93.94 231 ILE A N 1
ATOM 1898 C CA . ILE A 1 231 ? 11.994 11.009 -40.594 1.00 93.94 231 ILE A CA 1
ATOM 1899 C C . ILE A 1 231 ? 10.692 10.996 -39.796 1.00 93.94 231 ILE A C 1
ATOM 1901 O O . ILE A 1 231 ? 9.612 11.209 -40.351 1.00 93.94 231 ILE A O 1
ATOM 1905 N N . LEU A 1 232 ? 10.803 10.821 -38.480 1.00 94.19 232 LEU A N 1
ATOM 1906 C CA . LEU A 1 232 ? 9.686 10.886 -37.542 1.00 94.19 232 LEU A CA 1
ATOM 1907 C C . LEU A 1 232 ? 9.803 12.123 -36.658 1.00 94.19 232 LEU A C 1
ATOM 1909 O O . LEU A 1 232 ? 10.831 12.374 -36.036 1.00 94.19 232 LEU A O 1
ATOM 1913 N N . HIS A 1 233 ? 8.724 12.893 -36.574 1.00 94.19 233 HIS A N 1
ATOM 1914 C CA . HIS A 1 233 ? 8.578 14.005 -35.643 1.00 94.19 233 HIS A CA 1
ATOM 1915 C C . HIS A 1 233 ? 7.589 13.596 -34.556 1.00 94.19 233 HIS A C 1
ATOM 1917 O O . HIS A 1 233 ? 6.374 13.589 -34.777 1.00 94.19 233 HIS A O 1
ATOM 1923 N N . TRP A 1 234 ? 8.116 13.260 -33.386 1.00 94.31 234 TRP A N 1
ATOM 1924 C CA . TRP A 1 234 ? 7.341 12.869 -32.217 1.00 94.31 234 TRP A CA 1
ATOM 1925 C C . TRP A 1 234 ? 7.092 14.086 -31.345 1.00 94.31 234 TRP A C 1
ATOM 1927 O O . TRP A 1 234 ? 8.034 14.661 -30.803 1.00 94.31 234 TRP A O 1
ATOM 1937 N N . ASN A 1 235 ? 5.833 14.496 -31.224 1.00 91.56 235 ASN A N 1
ATOM 1938 C CA . ASN A 1 235 ? 5.455 15.600 -30.355 1.00 91.56 235 ASN A CA 1
ATOM 1939 C C . ASN A 1 235 ? 4.965 15.034 -29.020 1.00 91.56 235 ASN A C 1
ATOM 1941 O O . ASN A 1 235 ? 3.987 14.283 -28.975 1.00 91.56 235 ASN A O 1
ATOM 1945 N N . TYR A 1 236 ? 5.677 15.418 -27.967 1.00 83.00 236 TYR A N 1
ATOM 1946 C CA . TYR A 1 236 ? 5.368 15.130 -26.582 1.00 83.00 236 TYR A CA 1
ATOM 1947 C C . TYR A 1 236 ? 4.662 16.349 -25.968 1.00 83.00 236 TYR A C 1
ATOM 1949 O O . TYR A 1 236 ? 5.136 17.481 -26.097 1.00 83.00 236 TYR A O 1
ATOM 1957 N N . ASP A 1 237 ? 3.530 16.086 -25.320 1.00 69.88 237 ASP A N 1
ATOM 1958 C CA . ASP A 1 237 ? 2.636 17.011 -24.617 1.00 69.88 237 ASP A CA 1
ATOM 1959 C C . ASP A 1 237 ? 1.703 17.863 -25.499 1.00 69.88 237 ASP A C 1
ATOM 1961 O O . ASP A 1 237 ? 1.947 18.136 -26.679 1.00 69.88 237 ASP A O 1
ATOM 1965 N N . GLN A 1 238 ? 0.584 18.297 -24.903 1.00 63.41 238 GLN A N 1
ATOM 1966 C CA . GLN A 1 238 ? -0.191 19.413 -25.447 1.00 63.41 238 GLN A CA 1
ATOM 1967 C C . GLN A 1 238 ? 0.578 20.720 -25.224 1.00 63.41 238 GLN A C 1
ATOM 1969 O O . GLN A 1 238 ? 1.383 20.822 -24.303 1.00 63.41 238 GLN A O 1
ATOM 1974 N N . TYR A 1 239 ? 0.327 21.729 -26.060 1.00 68.94 239 TYR A N 1
ATOM 1975 C CA . TYR A 1 239 ? 0.983 23.033 -25.948 1.00 68.94 239 TYR A CA 1
ATOM 1976 C C . TYR A 1 239 ? 0.914 23.601 -24.519 1.00 68.94 239 TYR A C 1
ATOM 1978 O O . TYR A 1 239 ? -0.169 23.906 -24.020 1.00 68.94 239 TYR A O 1
ATOM 1986 N N . ILE A 1 240 ? 2.073 23.802 -23.894 1.00 67.19 240 ILE A N 1
ATOM 1987 C CA . ILE A 1 240 ? 2.207 24.452 -22.592 1.00 67.19 240 ILE A CA 1
ATOM 1988 C C . ILE A 1 240 ? 2.354 25.957 -22.831 1.00 67.19 240 ILE A C 1
ATOM 1990 O O . ILE A 1 240 ? 3.284 26.405 -23.503 1.00 67.19 240 ILE A O 1
ATOM 1994 N N . SER A 1 241 ? 1.435 26.755 -22.290 1.00 72.25 241 SER A N 1
ATOM 1995 C CA . SER A 1 241 ? 1.490 28.217 -22.394 1.00 72.25 241 SER A CA 1
ATOM 1996 C C . SER A 1 241 ? 2.467 28.797 -21.368 1.00 72.25 241 SER A C 1
ATOM 1998 O O . SER A 1 241 ? 2.321 28.565 -20.168 1.00 72.25 241 SER A O 1
ATOM 2000 N N . ARG A 1 242 ? 3.436 29.598 -21.820 1.00 75.62 242 ARG A N 1
ATOM 2001 C CA . ARG A 1 242 ? 4.276 30.451 -20.962 1.00 75.62 242 ARG A CA 1
ATOM 2002 C C . ARG A 1 242 ? 4.177 31.887 -21.476 1.00 75.62 242 ARG A C 1
ATOM 2004 O O . ARG A 1 242 ? 4.884 32.280 -22.399 1.00 75.62 242 ARG A O 1
ATOM 2011 N N . GLY A 1 243 ? 3.248 32.656 -20.907 1.00 81.31 243 GLY A N 1
ATOM 2012 C CA . GLY A 1 243 ? 2.881 33.979 -21.423 1.00 81.31 243 GLY A CA 1
ATOM 2013 C C . GLY A 1 243 ? 2.066 33.876 -22.717 1.00 81.31 243 GLY A C 1
ATOM 2014 O O . GLY A 1 243 ? 1.118 33.098 -22.786 1.00 81.31 243 GLY A O 1
ATOM 2015 N N . ALA A 1 244 ? 2.434 34.651 -23.741 1.00 78.81 244 ALA A N 1
ATOM 2016 C CA . ALA A 1 244 ? 1.778 34.627 -25.055 1.00 78.81 244 ALA A CA 1
ATOM 2017 C C . ALA A 1 244 ? 2.253 33.476 -25.964 1.00 78.81 244 ALA A C 1
ATOM 2019 O O . ALA A 1 244 ? 1.630 33.201 -26.990 1.00 78.81 244 ALA A O 1
ATOM 2020 N N . THR A 1 245 ? 3.344 32.800 -25.596 1.00 73.31 245 THR A N 1
ATOM 2021 C CA . THR A 1 245 ? 3.964 31.760 -26.419 1.00 73.31 245 THR A CA 1
ATOM 2022 C C . THR A 1 245 ? 3.546 30.375 -25.937 1.00 73.31 245 THR A C 1
ATOM 2024 O O . THR A 1 245 ? 3.474 30.101 -24.734 1.00 73.31 245 THR A O 1
ATOM 2027 N N . LYS A 1 246 ? 3.253 29.496 -26.894 1.00 75.38 246 LYS A N 1
ATOM 2028 C CA . LYS A 1 246 ? 2.897 28.097 -26.664 1.00 75.38 246 LYS A CA 1
ATOM 2029 C C . LYS A 1 246 ? 4.090 27.229 -27.022 1.00 75.38 246 LYS A C 1
ATOM 2031 O O . LYS A 1 246 ? 4.607 27.393 -28.118 1.00 75.38 246 LYS A O 1
ATOM 2036 N N . TYR A 1 247 ? 4.461 26.318 -26.127 1.00 77.31 247 TYR A N 1
ATOM 2037 C CA . TYR A 1 247 ? 5.602 25.430 -26.313 1.00 77.31 247 TYR A CA 1
ATOM 2038 C C . TYR A 1 247 ? 5.179 23.962 -26.337 1.00 77.31 247 TYR A C 1
ATOM 2040 O O . TYR A 1 247 ? 4.319 23.564 -25.550 1.00 77.31 247 TYR A O 1
ATOM 2048 N N . ARG A 1 248 ? 5.792 23.134 -27.181 1.00 85.69 248 ARG A N 1
ATOM 2049 C CA . ARG A 1 248 ? 5.712 21.666 -27.076 1.00 85.69 248 ARG A CA 1
ATOM 2050 C C . ARG A 1 248 ? 7.044 21.006 -27.392 1.00 85.69 248 ARG A C 1
ATOM 2052 O O . ARG A 1 248 ? 7.789 21.497 -28.237 1.00 85.69 248 ARG A O 1
ATOM 2059 N N . LYS A 1 249 ? 7.326 19.864 -26.772 1.00 88.25 249 LYS A N 1
ATOM 2060 C CA . LYS A 1 249 ? 8.578 19.149 -27.016 1.00 88.25 249 LYS A CA 1
ATOM 2061 C C . LYS A 1 249 ? 8.451 18.296 -28.268 1.00 88.25 249 LYS A C 1
ATOM 2063 O O . LYS A 1 249 ? 7.551 17.468 -28.369 1.00 88.25 249 LYS A O 1
ATOM 2068 N N . ARG A 1 250 ? 9.358 18.467 -29.224 1.00 93.31 250 ARG A N 1
ATOM 2069 C CA . ARG A 1 250 ? 9.473 17.592 -30.393 1.00 93.31 250 ARG A CA 1
ATOM 2070 C C . ARG A 1 250 ? 10.794 16.853 -30.362 1.00 93.31 250 ARG A C 1
ATOM 2072 O O . ARG A 1 250 ? 11.842 17.476 -30.243 1.00 93.31 250 ARG A O 1
ATOM 2079 N N . ILE A 1 251 ? 10.731 15.543 -30.547 1.00 94.88 251 ILE A N 1
ATOM 2080 C CA . ILE A 1 251 ? 11.886 14.686 -30.803 1.00 94.88 251 ILE A CA 1
ATOM 2081 C C . ILE A 1 251 ? 11.865 14.315 -32.283 1.00 94.88 251 ILE A C 1
ATOM 2083 O O . ILE A 1 251 ? 10.813 13.973 -32.826 1.00 94.88 251 ILE A O 1
ATOM 2087 N N . ILE A 1 252 ? 13.013 14.429 -32.940 1.00 95.50 252 ILE A N 1
ATOM 2088 C CA . ILE A 1 252 ? 13.195 14.086 -34.346 1.00 95.50 252 ILE A CA 1
ATOM 2089 C C . ILE A 1 252 ? 14.023 12.808 -34.404 1.00 95.50 252 ILE A C 1
ATOM 2091 O O . ILE A 1 252 ? 15.105 12.732 -33.813 1.00 95.50 252 ILE A O 1
ATOM 2095 N N . LEU A 1 253 ? 13.493 11.812 -35.107 1.00 95.88 253 LEU A N 1
ATOM 2096 C CA . LEU A 1 253 ? 14.170 10.556 -35.375 1.00 95.88 253 LEU A CA 1
ATOM 2097 C C . LEU A 1 253 ? 14.413 10.411 -36.875 1.00 95.88 253 LEU A C 1
ATOM 2099 O O . LEU A 1 253 ? 13.536 10.742 -37.670 1.00 95.88 253 LEU A O 1
ATOM 2103 N N . GLU A 1 254 ? 15.587 9.914 -37.243 1.00 96.00 254 GLU A N 1
ATOM 2104 C CA . GLU A 1 254 ? 15.915 9.466 -38.600 1.00 96.00 254 GLU A CA 1
ATOM 2105 C C . GLU A 1 254 ? 16.271 7.984 -38.499 1.00 96.00 254 GLU A C 1
ATOM 2107 O O . GLU A 1 254 ? 17.103 7.635 -37.669 1.00 96.00 254 GLU A O 1
ATOM 2112 N N . ASP A 1 255 ? 15.600 7.120 -39.261 1.00 93.06 255 ASP A N 1
ATOM 2113 C CA . ASP A 1 255 ? 15.832 5.666 -39.270 1.00 93.06 255 ASP A CA 1
ATOM 2114 C C . ASP A 1 255 ? 15.966 5.059 -37.855 1.00 93.06 255 ASP A C 1
ATOM 2116 O O . ASP A 1 255 ? 16.983 4.471 -37.490 1.00 93.06 255 ASP A O 1
ATOM 2120 N N . ASP A 1 256 ? 14.922 5.232 -37.035 1.00 92.62 256 ASP A N 1
ATOM 2121 C CA . ASP A 1 256 ? 14.790 4.683 -35.673 1.00 92.62 256 ASP A CA 1
ATOM 2122 C C . ASP A 1 256 ? 15.696 5.281 -34.576 1.00 92.62 256 ASP A C 1
ATOM 2124 O O . ASP A 1 256 ? 15.554 4.917 -33.398 1.00 92.62 256 ASP A O 1
ATOM 2128 N N . ILE A 1 257 ? 16.571 6.235 -34.909 1.00 96.06 257 ILE A N 1
ATOM 2129 C CA . ILE A 1 257 ? 17.481 6.882 -33.954 1.00 96.06 257 ILE A CA 1
ATOM 2130 C C . ILE A 1 257 ? 17.200 8.374 -33.784 1.00 96.06 257 ILE A C 1
ATOM 2132 O O . ILE A 1 257 ? 16.854 9.082 -34.724 1.00 96.06 257 ILE A O 1
ATOM 2136 N N . VAL A 1 258 ? 17.384 8.877 -32.564 1.00 96.75 258 VAL A N 1
ATOM 2137 C CA . VAL A 1 258 ? 17.226 10.299 -32.239 1.00 96.75 258 VAL A CA 1
ATOM 2138 C C . VAL A 1 258 ? 18.335 11.115 -32.892 1.00 96.75 258 VAL A C 1
ATOM 2140 O O . VAL A 1 258 ? 19.513 10.890 -32.622 1.00 96.75 258 VAL A O 1
ATOM 2143 N N . THR A 1 259 ? 17.968 12.116 -33.687 1.00 96.81 259 THR A N 1
ATOM 2144 C CA . THR A 1 259 ? 18.924 13.032 -34.331 1.00 96.81 259 THR A CA 1
ATOM 2145 C C . THR A 1 259 ? 18.890 14.436 -33.754 1.00 96.81 259 THR A C 1
ATOM 2147 O O . THR A 1 259 ? 19.875 15.157 -33.862 1.00 96.81 259 THR A O 1
ATOM 2150 N N . SER A 1 260 ? 17.776 14.851 -33.151 1.00 95.31 260 SER A N 1
ATOM 2151 C CA . SER A 1 260 ? 17.644 16.141 -32.466 1.00 95.31 260 SER A CA 1
ATOM 2152 C C . SER A 1 260 ? 16.341 16.208 -31.673 1.00 95.31 260 SER A C 1
ATOM 2154 O O . SER A 1 260 ? 15.445 15.375 -31.823 1.00 95.31 260 SER A O 1
ATOM 2156 N N . TRP A 1 261 ? 16.220 17.216 -30.818 1.00 93.81 261 TRP A N 1
ATOM 2157 C CA . TRP A 1 261 ? 14.965 17.581 -30.175 1.00 93.81 261 TRP A CA 1
ATOM 2158 C C . TRP A 1 261 ? 14.924 19.088 -29.952 1.00 93.81 261 TRP A C 1
ATOM 2160 O O . TRP A 1 261 ? 15.961 19.736 -29.813 1.00 93.81 261 TRP A O 1
ATOM 2170 N N . GLN A 1 262 ? 13.722 19.649 -29.927 1.00 89.50 262 GLN A N 1
ATOM 2171 C CA . GLN A 1 262 ? 13.511 21.081 -29.759 1.00 89.50 262 GLN A CA 1
ATOM 2172 C C . GLN A 1 262 ? 12.178 21.361 -29.070 1.00 89.50 262 GLN A C 1
ATOM 2174 O O . GLN A 1 262 ? 11.214 20.608 -29.236 1.00 89.50 262 GLN A O 1
ATOM 2179 N N . ASP A 1 263 ? 12.126 22.470 -28.341 1.00 85.19 263 ASP A N 1
ATOM 2180 C CA . ASP A 1 263 ? 10.879 23.031 -27.837 1.00 85.19 263 ASP A CA 1
ATOM 2181 C C . ASP A 1 263 ? 10.326 23.993 -28.905 1.00 85.19 263 ASP A C 1
ATOM 2183 O O . ASP A 1 263 ? 11.000 24.941 -29.309 1.00 85.19 263 ASP A O 1
ATOM 2187 N N . LEU A 1 264 ? 9.133 23.688 -29.420 1.00 80.75 264 LEU A N 1
ATOM 2188 C CA . LEU A 1 264 ? 8.428 24.401 -30.496 1.00 80.75 264 LEU A CA 1
ATOM 2189 C C . LEU A 1 264 ? 7.425 25.405 -29.983 1.00 80.75 264 LEU A C 1
ATOM 2191 O O . LEU A 1 264 ? 6.603 24.929 -29.173 1.00 80.75 264 LEU A O 1
#

pLDDT: mean 83.29, std 16.65, range [31.09, 98.5]

Radius of gyration: 48.34 Å; chains: 1; bounding box: 99×52×126 Å

Secondary structure (DSSP, 8-state):
-TTHHHHHHHHHHHHHHHHHT-S----EEEE-SSEEEEESSSSTTS-EEEEEETT-EEEEEEEETTEEEETTSTT-EEEGGGEEE----------------TT---HHHHHHHHHHHHHHHHHHHHHHHHHHHHHHHHHHHHHHHHHHHHHHHHHHHHHHHHHHHHHHHHHHHHHHHHHHHHHHHHHHH-HHHHHHHHTT---TT-BHHHHHHHH-S-SEEEEEEETTEEEEEEEEEEEEEETTEEEEEEEEEETTEEEEEEE-

Sequence (264 aa):
MKNYYKLILFFFLILRYDIYYCQNSTTSYKVTADKLNVRSAPDENAEVIKTLPTDETIELESVSNGWGKIKNNELQYVKMDYLTPVPLNIIPVPESKPERSWRSLPLIAITAFLLGPIFIILLNIYMFKAKKKRIKNLESTILQDIENIDLAKKNLAEKERLIEEQNKVHQANIDASYENLFNKISKIYGHENALKFHNNDLWIGMHWRLVHHIKGLPQEVKENVSANKTILHWNYDQYISRGATKYRKRIILEDDIVTSWQDL